Protein AF-A0A7T0C249-F1 (afdb_monomer_lite)

Organism: NCBI:txid2705534

Sequence (185 aa):
MIDDDGEGSEPTENETPTGGMAETDLFMEMLDAVEDDIADFESRNMDLGANECVFLMFAYLKGYCKEVGVNFNEVFQSFERLDKNWSLEHRRPQAPDHLVLSLSQKERRLMIDQELAPDYLIDRIKIAPLEGNGDSNFKYSVGELEELEDYLAAEVDDSEDDQLGEELGVIRLKIFETLEEHSSK

Secondary structure (DSSP, 8-state):
------------------HHHHHHHHHHHHHHHHHHHHHHHHHTT----HHHHHHHHHHHHHHHHHHTT--HHHHHHHHHHHHHHHHHHS-----S-EEEEEEEHHHHHHHHHTT-S-HHHHHHHHHPPPPTTSEEEEEEEHHHHHHHHHHHHHHHHH-S-HHHHHHHHHHHHHHHHHHHHHHT-

pLDDT: mean 78.59, std 15.98, range [39.84, 94.62]

Radius of gyration: 27.67 Å; chains: 1; bounding box: 55×64×101 Å

Structure (mmCIF, N/CA/C/O backbone):
data_AF-A0A7T0C249-F1
#
_entry.id   AF-A0A7T0C249-F1
#
loop_
_atom_site.group_PDB
_atom_site.id
_atom_site.type_symbol
_atom_site.label_atom_id
_atom_site.label_alt_id
_atom_site.label_comp_id
_atom_site.label_asym_id
_atom_site.label_entity_id
_atom_site.label_seq_id
_atom_site.pdbx_PDB_ins_code
_atom_site.Cartn_x
_atom_site.Cartn_y
_atom_site.Cartn_z
_atom_site.occupancy
_atom_site.B_iso_or_equiv
_atom_site.auth_seq_id
_atom_site.auth_comp_id
_atom_site.auth_asym_id
_atom_site.auth_atom_id
_atom_site.pdbx_PDB_model_num
ATOM 1 N N . MET A 1 1 ? 22.065 -47.117 -71.533 1.00 39.94 1 MET A N 1
ATOM 2 C CA . MET A 1 1 ? 22.758 -45.844 -71.279 1.00 39.94 1 MET A CA 1
ATOM 3 C C . MET A 1 1 ? 22.375 -45.442 -69.874 1.00 39.94 1 MET A C 1
ATOM 5 O O . MET A 1 1 ? 21.188 -45.421 -69.580 1.00 39.94 1 MET A O 1
ATOM 9 N N . ILE A 1 2 ? 23.393 -45.364 -69.026 1.00 46.88 2 ILE A N 1
ATOM 10 C CA . ILE A 1 2 ? 23.379 -44.874 -67.642 1.00 46.88 2 ILE A CA 1
ATOM 11 C C . ILE A 1 2 ? 23.386 -43.340 -67.691 1.00 46.88 2 ILE A C 1
ATOM 13 O O . ILE A 1 2 ? 23.877 -42.830 -68.695 1.00 46.88 2 ILE A O 1
ATOM 17 N N . ASP A 1 3 ? 22.787 -42.712 -66.670 1.00 41.50 3 ASP A N 1
ATOM 18 C CA . ASP A 1 3 ? 23.115 -41.454 -65.942 1.00 41.50 3 ASP A CA 1
ATOM 19 C C . ASP A 1 3 ? 21.851 -41.179 -65.060 1.00 41.50 3 ASP A C 1
ATOM 21 O O . ASP A 1 3 ? 20.747 -41.159 -65.611 1.00 41.50 3 ASP A O 1
ATOM 25 N N . ASP A 1 4 ? 21.818 -41.302 -63.714 1.00 48.00 4 ASP A N 1
ATOM 26 C CA . ASP A 1 4 ? 22.416 -40.461 -62.629 1.00 48.00 4 ASP A CA 1
ATOM 27 C C . ASP A 1 4 ? 22.170 -38.960 -62.907 1.00 48.00 4 ASP A C 1
ATOM 29 O O . ASP A 1 4 ? 22.428 -38.513 -64.016 1.00 48.00 4 ASP A O 1
ATOM 33 N N . ASP A 1 5 ? 21.499 -38.131 -62.098 1.00 43.47 5 ASP A N 1
ATOM 34 C CA . ASP A 1 5 ? 21.530 -37.814 -60.657 1.00 43.47 5 ASP A CA 1
ATOM 35 C C . ASP A 1 5 ? 20.100 -37.343 -60.236 1.00 43.47 5 ASP A C 1
ATOM 37 O O . ASP A 1 5 ? 19.320 -36.932 -61.092 1.00 43.47 5 ASP A O 1
ATOM 41 N N . GLY A 1 6 ? 19.583 -37.409 -59.004 1.00 44.22 6 GLY A N 1
ATOM 42 C CA . GLY A 1 6 ? 20.088 -36.837 -57.755 1.00 44.22 6 GLY A CA 1
ATOM 43 C C . GLY A 1 6 ? 19.031 -35.863 -57.178 1.00 44.22 6 GLY A C 1
ATOM 44 O O . GLY A 1 6 ? 18.414 -35.121 -57.932 1.00 44.22 6 GLY A O 1
ATOM 45 N N . GLU A 1 7 ? 18.856 -35.891 -55.849 1.00 43.56 7 GLU A N 1
ATOM 46 C CA . GLU A 1 7 ? 18.076 -34.973 -54.980 1.00 43.56 7 GLU A CA 1
ATOM 47 C C . GLU A 1 7 ? 16.538 -35.166 -54.975 1.00 43.56 7 GLU A C 1
ATOM 49 O O . GLU A 1 7 ? 15.846 -34.999 -55.968 1.00 43.56 7 GLU A O 1
ATOM 54 N N . GLY A 1 8 ? 15.886 -35.587 -53.886 1.00 45.88 8 GLY A N 1
ATOM 55 C CA . GLY A 1 8 ? 16.129 -35.234 -52.487 1.00 45.88 8 GLY A CA 1
ATOM 56 C C . GLY A 1 8 ? 15.279 -34.015 -52.135 1.00 45.88 8 GLY A C 1
ATOM 57 O O . GLY A 1 8 ? 15.767 -32.895 -52.160 1.00 45.88 8 GLY A O 1
ATOM 58 N N . SER A 1 9 ? 13.993 -34.212 -51.844 1.00 44.69 9 SER A N 1
ATOM 59 C CA . SER A 1 9 ? 13.151 -33.158 -51.267 1.00 44.69 9 SER A CA 1
ATOM 60 C C . SER A 1 9 ? 12.586 -33.665 -49.949 1.00 44.69 9 SER A C 1
ATOM 62 O O . SER A 1 9 ? 11.565 -34.350 -49.901 1.00 44.69 9 SER A O 1
ATOM 64 N N . GLU A 1 10 ? 13.345 -33.374 -48.898 1.00 46.44 10 GLU A N 1
ATOM 65 C CA . GLU A 1 10 ? 12.915 -33.393 -47.504 1.00 46.44 10 GLU A CA 1
ATOM 66 C C . GLU A 1 10 ? 11.758 -32.404 -47.263 1.00 46.44 10 GLU A C 1
ATOM 68 O O . GLU A 1 10 ? 11.543 -31.480 -48.057 1.00 46.44 10 GLU A O 1
ATOM 73 N N . PRO A 1 11 ? 10.977 -32.608 -46.188 1.00 43.97 11 PRO A N 1
ATOM 74 C CA . PRO A 1 11 ? 9.813 -31.792 -45.889 1.00 43.97 11 PRO A CA 1
ATOM 75 C C . PRO A 1 11 ? 10.246 -30.399 -45.419 1.00 43.97 11 PRO A C 1
ATOM 77 O O . PRO A 1 11 ? 11.152 -30.249 -44.604 1.00 43.97 11 PRO A O 1
ATOM 80 N N . THR A 1 12 ? 9.572 -29.363 -45.913 1.00 42.19 12 THR A N 1
ATOM 81 C CA . THR A 1 12 ? 9.726 -27.995 -45.413 1.00 42.19 12 THR A CA 1
ATOM 82 C C . THR A 1 12 ? 9.047 -27.867 -44.050 1.00 42.19 12 THR A C 1
ATOM 84 O O . THR A 1 12 ? 7.893 -27.447 -43.962 1.00 42.19 12 THR A O 1
ATOM 87 N N . GLU A 1 13 ? 9.758 -28.228 -42.988 1.00 50.62 13 GLU A N 1
ATOM 88 C CA . GLU A 1 13 ? 9.513 -27.697 -41.649 1.00 50.62 13 GLU A CA 1
ATOM 89 C C . GLU A 1 13 ? 10.148 -26.304 -41.580 1.00 50.62 13 GLU A C 1
ATOM 91 O O . GLU A 1 13 ? 11.330 -26.151 -41.299 1.00 50.62 13 GLU A O 1
ATOM 96 N N . ASN A 1 14 ? 9.364 -25.275 -41.895 1.00 47.88 14 ASN A N 1
ATOM 97 C CA . ASN A 1 14 ? 9.698 -23.894 -41.553 1.00 47.88 14 ASN A CA 1
ATOM 98 C C . ASN A 1 14 ? 8.631 -23.371 -40.592 1.00 47.88 14 ASN A C 1
ATOM 100 O O . ASN A 1 14 ? 7.804 -22.534 -40.939 1.00 47.88 14 ASN A O 1
ATOM 104 N N . GLU A 1 15 ? 8.677 -23.877 -39.366 1.00 49.28 15 GLU A N 1
ATOM 105 C CA . GLU A 1 15 ? 8.241 -23.125 -38.199 1.00 49.28 15 GLU A CA 1
ATOM 106 C C . GLU A 1 15 ? 9.455 -23.015 -37.278 1.00 49.28 15 GLU A C 1
ATOM 108 O O . GLU A 1 15 ? 9.803 -23.949 -36.565 1.00 49.28 15 GLU A O 1
ATOM 113 N N . THR A 1 16 ? 10.158 -21.887 -37.342 1.00 43.50 16 THR A N 1
ATOM 114 C CA . THR A 1 16 ? 11.135 -21.487 -36.327 1.00 43.50 16 THR A CA 1
ATOM 115 C C . THR A 1 16 ? 10.409 -20.672 -35.255 1.00 43.50 16 THR A C 1
ATOM 117 O O . THR A 1 16 ? 10.020 -19.536 -35.528 1.00 43.50 16 THR A O 1
ATOM 120 N N . PRO A 1 17 ? 10.243 -21.178 -34.018 1.00 50.84 17 PRO A N 1
ATOM 121 C CA . PRO A 1 17 ? 9.860 -20.365 -32.878 1.00 50.84 17 PRO A CA 1
ATOM 122 C C . PRO A 1 17 ? 11.139 -19.967 -32.132 1.00 50.84 17 PRO A C 1
ATOM 124 O O . PRO A 1 17 ? 11.551 -20.633 -31.187 1.00 50.84 17 PRO A O 1
ATOM 127 N N . THR A 1 18 ? 11.816 -18.909 -32.576 1.00 50.78 18 THR A N 1
ATOM 128 C CA . THR A 1 18 ? 13.068 -18.437 -31.943 1.00 50.78 18 THR A CA 1
ATOM 129 C C . THR A 1 18 ? 12.998 -17.016 -31.378 1.00 50.78 18 THR A C 1
ATOM 131 O O . THR A 1 18 ? 13.995 -16.536 -30.852 1.00 50.78 18 THR A O 1
ATOM 134 N N . GLY A 1 19 ? 11.836 -16.352 -31.415 1.00 55.53 19 GLY A N 1
ATOM 135 C CA . GLY A 1 19 ? 11.671 -14.995 -30.866 1.00 55.53 19 GLY A CA 1
ATOM 136 C C . GLY A 1 19 ? 11.504 -14.930 -29.340 1.00 55.53 19 GLY A C 1
ATOM 137 O O . GLY A 1 19 ? 12.114 -14.092 -28.689 1.00 55.53 19 GLY A O 1
ATOM 138 N N . GLY A 1 20 ? 10.738 -15.850 -28.741 1.00 58.44 20 GLY A N 1
ATOM 139 C CA . GLY A 1 20 ? 10.305 -15.708 -27.340 1.00 58.44 20 GLY A CA 1
ATOM 140 C C . GLY A 1 20 ? 11.374 -15.950 -26.265 1.00 58.44 20 GLY A C 1
ATOM 141 O O . GLY A 1 20 ? 11.221 -15.476 -25.143 1.00 58.44 20 GLY A O 1
ATOM 142 N N . MET A 1 21 ? 12.454 -16.676 -26.577 1.00 62.31 21 MET A N 1
ATOM 143 C CA . MET A 1 21 ? 13.505 -16.984 -25.591 1.00 62.31 21 MET A CA 1
ATOM 144 C C . MET A 1 21 ? 14.408 -15.760 -25.356 1.00 62.31 21 MET A C 1
ATOM 146 O O . MET A 1 21 ? 14.595 -15.350 -24.219 1.00 62.31 21 MET A O 1
ATOM 150 N N . ALA A 1 22 ? 14.835 -15.094 -26.435 1.00 79.31 22 ALA A N 1
ATOM 151 C CA . ALA A 1 22 ? 15.694 -13.909 -26.365 1.00 79.31 22 ALA A CA 1
ATOM 152 C C . ALA A 1 22 ? 14.992 -12.681 -25.752 1.00 79.31 22 ALA A C 1
ATOM 154 O O . ALA A 1 22 ? 15.613 -11.914 -25.025 1.00 79.31 22 ALA A O 1
ATOM 155 N N . GLU A 1 23 ? 13.694 -12.494 -26.015 1.00 80.94 23 GLU A N 1
ATOM 156 C CA . GLU A 1 23 ? 12.906 -11.405 -25.414 1.00 80.94 23 GLU A CA 1
ATOM 157 C C . GLU A 1 23 ? 12.736 -11.571 -23.898 1.00 80.94 23 GLU A C 1
ATOM 159 O O . GLU A 1 23 ? 12.744 -10.578 -23.166 1.00 80.94 23 GLU A O 1
ATOM 164 N N . THR A 1 24 ? 12.600 -12.820 -23.436 1.00 84.31 24 THR A N 1
ATOM 165 C CA . THR A 1 24 ? 12.500 -13.157 -22.009 1.00 84.31 24 THR A CA 1
ATOM 166 C C . THR A 1 24 ? 13.839 -12.950 -21.310 1.00 84.31 24 THR A C 1
ATOM 168 O O . THR A 1 24 ? 13.868 -12.372 -20.229 1.00 84.31 24 THR A O 1
ATOM 171 N N . ASP A 1 25 ? 14.944 -13.352 -21.941 1.00 89.31 25 ASP A N 1
ATOM 172 C CA . ASP A 1 25 ? 16.291 -13.154 -21.394 1.00 89.31 25 ASP A CA 1
ATOM 173 C C . ASP A 1 25 ? 16.608 -11.658 -21.223 1.00 89.31 25 ASP A C 1
ATOM 175 O O . ASP A 1 25 ? 17.045 -11.239 -20.155 1.00 89.31 25 ASP A O 1
ATOM 179 N N . LEU A 1 26 ? 16.284 -10.834 -22.227 1.00 88.25 26 LEU A N 1
ATOM 180 C CA . LEU A 1 26 ? 16.423 -9.372 -22.153 1.00 88.25 26 LEU A CA 1
ATOM 181 C C . LEU A 1 26 ? 15.554 -8.748 -21.050 1.00 88.25 26 LEU A C 1
ATOM 183 O O . LEU A 1 26 ? 15.928 -7.746 -20.443 1.00 88.25 26 LEU A O 1
ATOM 187 N N . PHE A 1 27 ? 14.371 -9.313 -20.796 1.00 89.75 27 PHE A N 1
ATOM 188 C CA . PHE A 1 27 ? 13.501 -8.835 -19.724 1.00 89.75 27 PHE A CA 1
ATOM 189 C C . PHE A 1 27 ? 14.074 -9.170 -18.344 1.00 89.75 27 PHE A C 1
ATOM 191 O O . PHE A 1 27 ? 14.020 -8.332 -17.448 1.00 89.75 27 PHE A O 1
ATOM 198 N N . MET A 1 28 ? 14.645 -10.366 -18.177 1.00 92.44 28 MET A N 1
ATOM 199 C CA . MET A 1 28 ? 15.323 -10.743 -16.934 1.00 92.44 28 MET A CA 1
ATOM 200 C C . MET A 1 28 ? 16.566 -9.882 -16.696 1.00 92.44 28 MET A C 1
ATOM 202 O O . MET A 1 28 ? 16.731 -9.367 -15.599 1.00 92.44 28 MET A O 1
ATOM 206 N N . GLU A 1 29 ? 17.361 -9.611 -17.734 1.00 93.00 29 GLU A N 1
ATOM 207 C CA . GLU A 1 29 ? 18.518 -8.709 -17.642 1.00 93.00 29 GLU A CA 1
ATOM 208 C C . GLU A 1 29 ? 18.114 -7.289 -17.204 1.00 93.00 29 GLU A C 1
ATOM 210 O O . GLU A 1 29 ? 18.799 -6.654 -16.403 1.00 93.00 29 GLU A O 1
ATOM 215 N N . MET A 1 30 ? 16.963 -6.793 -17.671 1.00 94.62 30 MET A N 1
ATOM 216 C CA . MET A 1 30 ? 16.405 -5.522 -17.201 1.00 94.62 30 MET A CA 1
ATOM 217 C C . MET A 1 30 ? 16.039 -5.569 -15.706 1.00 94.62 30 MET A C 1
ATOM 219 O O . MET A 1 30 ? 16.245 -4.574 -15.012 1.00 94.62 30 MET A O 1
ATOM 223 N N . LEU A 1 31 ? 15.484 -6.679 -15.207 1.00 94.12 31 LEU A N 1
ATOM 224 C CA . LEU A 1 31 ? 15.164 -6.831 -13.782 1.00 94.12 31 LEU A CA 1
ATOM 225 C C . LEU A 1 31 ? 16.428 -6.893 -12.922 1.00 94.12 31 LEU A C 1
ATOM 227 O O . LEU A 1 31 ? 16.491 -6.189 -11.916 1.00 94.12 31 LEU A O 1
ATOM 231 N N . ASP A 1 32 ? 17.434 -7.652 -13.355 1.00 94.50 32 ASP A N 1
ATOM 232 C CA . ASP A 1 32 ? 18.727 -7.743 -12.672 1.00 94.50 32 ASP A CA 1
ATOM 233 C C . ASP A 1 32 ? 19.382 -6.353 -12.570 1.00 94.50 32 ASP A C 1
ATOM 235 O O . ASP A 1 32 ? 19.842 -5.950 -11.505 1.00 94.50 32 ASP A O 1
ATOM 239 N N . ALA A 1 33 ? 19.334 -5.557 -13.646 1.00 93.31 33 ALA A N 1
ATOM 240 C CA . ALA A 1 33 ? 19.870 -4.196 -13.643 1.00 93.31 33 ALA A CA 1
ATOM 241 C C . ALA A 1 33 ? 19.125 -3.245 -12.684 1.00 93.31 33 ALA A C 1
ATOM 243 O O . ALA A 1 33 ? 19.736 -2.356 -12.090 1.00 93.31 33 ALA A O 1
ATOM 244 N N . VAL A 1 34 ? 17.810 -3.420 -12.513 1.00 94.06 34 VAL A N 1
ATOM 245 C CA . VAL A 1 34 ? 17.036 -2.668 -11.512 1.00 94.06 34 VAL A CA 1
ATOM 246 C C . VAL A 1 34 ? 17.453 -3.066 -10.096 1.00 94.06 34 VAL A C 1
ATOM 248 O O . VAL A 1 34 ? 17.617 -2.185 -9.252 1.00 94.06 34 VAL A O 1
ATOM 251 N N . GLU A 1 35 ? 17.603 -4.364 -9.827 1.00 93.50 35 GLU A N 1
ATOM 252 C CA . GLU A 1 35 ? 18.014 -4.876 -8.515 1.00 93.50 35 GLU A CA 1
ATOM 253 C C . GLU A 1 35 ? 19.417 -4.383 -8.138 1.00 93.50 35 GLU A C 1
ATOM 255 O O . GLU A 1 35 ? 19.606 -3.865 -7.035 1.00 93.50 35 GLU A O 1
ATOM 260 N N . ASP A 1 36 ? 20.364 -4.445 -9.077 1.00 93.94 36 ASP A N 1
ATOM 261 C CA . ASP A 1 36 ? 21.729 -3.944 -8.901 1.00 93.94 36 ASP A CA 1
ATOM 262 C C . ASP A 1 36 ? 21.750 -2.443 -8.567 1.00 93.94 36 ASP A C 1
ATOM 264 O O . ASP A 1 36 ? 22.454 -2.019 -7.645 1.00 93.94 36 ASP A O 1
ATOM 268 N N . ASP A 1 37 ? 20.954 -1.631 -9.271 1.00 92.06 37 ASP A N 1
ATOM 269 C CA . ASP A 1 37 ? 20.862 -0.196 -8.998 1.00 92.06 37 ASP A CA 1
ATOM 270 C C . ASP A 1 37 ? 20.279 0.068 -7.603 1.00 92.06 37 ASP A C 1
ATOM 272 O O . ASP A 1 37 ? 20.838 0.874 -6.855 1.00 92.06 37 ASP A O 1
ATOM 276 N N . ILE A 1 38 ? 19.188 -0.611 -7.222 1.00 90.06 38 ILE A N 1
ATOM 277 C CA . ILE A 1 38 ? 18.574 -0.477 -5.887 1.00 90.06 38 ILE A CA 1
ATOM 278 C C . ILE A 1 38 ? 19.593 -0.833 -4.798 1.00 90.06 38 ILE A C 1
ATOM 280 O O . ILE A 1 38 ? 19.794 -0.043 -3.872 1.00 90.06 38 ILE A O 1
ATOM 284 N N . ALA A 1 39 ? 20.295 -1.958 -4.942 1.00 89.50 39 ALA A N 1
ATOM 285 C CA . ALA A 1 39 ? 21.334 -2.378 -4.008 1.00 89.50 39 ALA A CA 1
ATOM 286 C C . ALA A 1 39 ? 22.486 -1.358 -3.925 1.00 89.50 39 ALA A C 1
ATOM 288 O O . ALA A 1 39 ? 23.009 -1.079 -2.841 1.00 89.50 39 ALA A O 1
ATOM 289 N N . ASP A 1 40 ? 22.874 -0.740 -5.045 1.00 90.69 40 ASP A N 1
ATOM 290 C CA . ASP A 1 40 ? 23.883 0.319 -5.058 1.00 90.69 40 ASP A CA 1
ATOM 291 C C . ASP A 1 40 ? 23.395 1.598 -4.351 1.00 90.69 40 ASP A C 1
ATOM 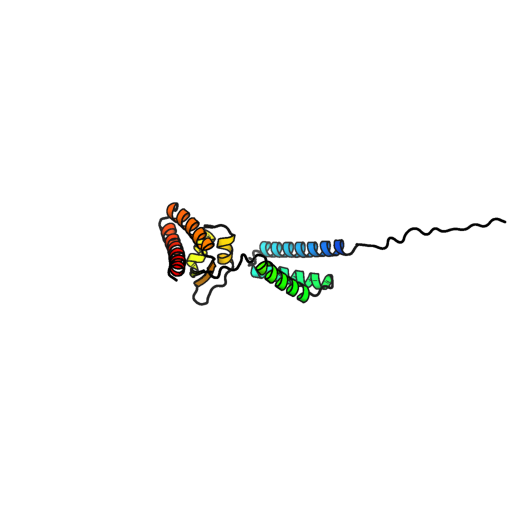293 O O . ASP A 1 40 ? 24.172 2.244 -3.638 1.00 90.69 40 ASP A O 1
ATOM 297 N N . PHE A 1 41 ? 22.118 1.972 -4.488 1.00 88.38 41 PHE A N 1
ATOM 298 C CA . PHE A 1 41 ? 21.525 3.080 -3.729 1.00 88.38 41 PHE A CA 1
ATOM 299 C C . PHE A 1 41 ? 21.540 2.803 -2.217 1.00 88.38 41 PHE A C 1
ATOM 301 O O . PHE A 1 41 ? 22.013 3.649 -1.448 1.00 88.38 41 PHE A O 1
ATOM 308 N N . GLU A 1 42 ? 21.129 1.606 -1.798 1.00 85.75 42 GLU A N 1
ATOM 309 C CA . GLU A 1 42 ? 21.154 1.178 -0.394 1.00 85.75 42 GLU A CA 1
ATOM 310 C C . GLU A 1 42 ? 22.579 1.168 0.175 1.00 85.75 42 GLU A C 1
ATOM 312 O O . GLU A 1 42 ? 22.828 1.687 1.267 1.00 85.75 42 GLU A O 1
ATOM 317 N N . SER A 1 43 ? 23.556 0.669 -0.592 1.00 87.75 43 SER A N 1
ATOM 318 C CA . SER A 1 43 ? 24.969 0.636 -0.184 1.00 87.75 43 SER A CA 1
ATOM 319 C C . SER A 1 43 ? 25.564 2.034 0.037 1.00 87.75 43 SER A C 1
ATOM 321 O O . SER A 1 43 ? 26.482 2.220 0.844 1.00 87.75 43 SER A O 1
ATOM 323 N N . ARG A 1 44 ? 25.010 3.043 -0.649 1.00 87.38 44 ARG A N 1
ATOM 324 C CA . ARG A 1 44 ? 25.359 4.463 -0.506 1.00 87.38 44 ARG A CA 1
ATOM 325 C C . ARG A 1 44 ? 24.576 5.157 0.608 1.00 87.38 44 ARG A C 1
ATOM 327 O O . ARG A 1 44 ? 24.690 6.376 0.755 1.00 87.38 44 ARG A O 1
ATOM 334 N N . ASN A 1 45 ? 23.836 4.397 1.418 1.00 82.25 45 ASN A N 1
ATOM 335 C CA . ASN A 1 45 ? 23.009 4.889 2.513 1.00 82.25 45 ASN A CA 1
ATOM 336 C C . ASN A 1 45 ? 21.926 5.875 2.026 1.00 82.25 45 ASN A C 1
ATOM 338 O O . ASN A 1 45 ? 21.541 6.793 2.756 1.00 82.25 45 ASN A O 1
ATOM 342 N N . MET A 1 46 ? 21.486 5.720 0.770 1.00 78.19 46 MET A N 1
ATOM 343 C CA . MET A 1 46 ? 20.340 6.427 0.211 1.00 78.19 46 MET A CA 1
ATOM 344 C C . MET A 1 46 ? 19.107 5.550 0.390 1.00 78.19 46 MET A C 1
ATOM 346 O O . MET A 1 46 ? 19.000 4.494 -0.221 1.00 78.19 46 MET A O 1
ATOM 350 N N . ASP A 1 47 ? 18.191 6.003 1.238 1.00 78.06 47 ASP A N 1
ATOM 351 C CA . ASP A 1 47 ? 16.908 5.340 1.456 1.00 78.06 47 ASP A CA 1
ATOM 352 C C . ASP A 1 47 ? 15.984 5.646 0.268 1.00 78.06 47 ASP A C 1
ATOM 354 O O . ASP A 1 47 ? 15.517 6.780 0.105 1.00 78.06 47 ASP A O 1
ATOM 358 N N . LEU A 1 48 ? 15.800 4.669 -0.622 1.00 79.19 48 LEU A N 1
ATOM 359 C CA . LEU A 1 48 ? 14.846 4.777 -1.719 1.00 79.19 48 LEU A CA 1
ATOM 360 C C . LEU A 1 48 ? 13.448 4.500 -1.174 1.00 79.19 48 LEU A C 1
ATOM 362 O O . LEU A 1 48 ? 13.119 3.382 -0.787 1.00 79.19 48 LEU A O 1
ATOM 366 N N . GLY A 1 49 ? 12.593 5.518 -1.197 1.00 77.00 49 GLY A N 1
ATOM 367 C CA . GLY A 1 49 ? 11.176 5.313 -0.950 1.00 77.00 49 GLY A CA 1
ATOM 368 C C . GLY A 1 49 ? 10.531 4.446 -2.038 1.00 77.00 49 GLY A C 1
ATOM 369 O O . GLY A 1 49 ? 11.037 4.281 -3.151 1.00 77.00 49 GLY A O 1
ATOM 370 N N . ALA A 1 50 ? 9.344 3.915 -1.732 1.00 79.44 50 ALA A N 1
ATOM 371 C CA . ALA A 1 50 ? 8.591 3.075 -2.664 1.00 79.44 50 ALA A CA 1
ATOM 372 C C . ALA A 1 50 ? 8.325 3.768 -4.019 1.00 79.44 50 ALA A C 1
ATOM 374 O O . ALA A 1 50 ? 8.322 3.117 -5.062 1.00 79.44 50 ALA A O 1
ATOM 375 N N . ASN A 1 51 ? 8.137 5.092 -4.026 1.00 79.44 51 ASN A N 1
ATOM 376 C CA . ASN A 1 51 ? 7.894 5.856 -5.252 1.00 79.44 51 ASN A CA 1
ATOM 377 C C . ASN A 1 51 ? 9.143 5.944 -6.135 1.00 79.44 51 ASN A C 1
ATOM 379 O O . ASN A 1 51 ? 9.043 5.871 -7.359 1.00 79.44 51 ASN A O 1
ATOM 383 N N . GLU A 1 52 ? 10.311 6.101 -5.521 1.00 84.25 52 GLU A N 1
ATOM 384 C CA . GLU A 1 52 ? 11.600 6.167 -6.192 1.00 84.25 52 GLU A CA 1
ATOM 385 C C . GLU A 1 52 ? 11.938 4.823 -6.852 1.00 84.25 52 GLU A C 1
ATOM 387 O O . GLU A 1 52 ? 12.313 4.803 -8.026 1.00 84.25 52 GLU A O 1
ATOM 392 N N . CYS A 1 53 ? 11.691 3.703 -6.161 1.00 85.25 53 CYS A N 1
ATOM 393 C CA . CYS A 1 53 ? 11.831 2.359 -6.733 1.00 85.25 53 CYS A CA 1
ATOM 394 C C . CYS A 1 53 ? 10.883 2.141 -7.920 1.00 85.25 53 CYS A C 1
ATOM 396 O O . CYS A 1 53 ? 11.291 1.648 -8.971 1.00 85.25 53 CYS A O 1
ATOM 398 N N . VAL A 1 54 ? 9.617 2.556 -7.795 1.00 86.81 54 VAL A N 1
ATOM 399 C CA . VAL A 1 54 ? 8.640 2.466 -8.893 1.00 86.81 54 VAL A CA 1
ATOM 400 C C . VAL A 1 54 ? 9.074 3.306 -10.091 1.00 86.81 54 VAL A C 1
ATOM 402 O O . VAL A 1 54 ? 9.020 2.834 -11.226 1.00 86.81 54 VAL A O 1
ATOM 405 N N . PHE A 1 55 ? 9.548 4.531 -9.865 1.00 87.38 55 PHE A N 1
ATOM 406 C CA . PHE A 1 55 ? 10.052 5.385 -10.937 1.00 87.38 55 PHE A CA 1
ATOM 407 C C . PHE A 1 55 ? 11.242 4.749 -11.668 1.00 87.38 55 PHE A C 1
ATOM 409 O O . PHE A 1 55 ? 11.278 4.769 -12.902 1.00 87.38 55 PHE A O 1
ATOM 416 N N . LEU A 1 56 ? 12.180 4.158 -10.924 1.00 89.31 56 LEU A N 1
ATOM 417 C CA . LEU A 1 56 ? 13.329 3.443 -11.474 1.00 89.31 56 LEU A CA 1
ATOM 418 C C . LEU A 1 56 ? 12.874 2.265 -12.348 1.00 89.31 56 LEU A C 1
ATOM 420 O O . LEU A 1 56 ? 13.230 2.205 -13.524 1.00 89.31 56 LEU A O 1
ATOM 424 N N . MET A 1 57 ? 11.989 1.408 -11.830 1.00 91.19 57 MET A N 1
ATOM 425 C CA . MET A 1 57 ? 11.402 0.292 -12.582 1.00 91.19 57 MET A CA 1
ATOM 426 C C . MET A 1 57 ? 10.735 0.753 -13.886 1.00 91.19 57 MET A C 1
ATOM 428 O O . MET A 1 57 ? 10.952 0.163 -14.945 1.00 91.19 57 MET A O 1
ATOM 432 N N . PHE A 1 58 ? 9.964 1.845 -13.855 1.00 90.81 58 PHE A N 1
ATOM 433 C CA . PHE A 1 58 ? 9.341 2.403 -15.060 1.00 90.81 58 PHE A CA 1
ATOM 434 C C . PHE A 1 58 ? 10.357 2.940 -16.073 1.00 90.81 58 PHE A C 1
ATOM 436 O O . PHE A 1 58 ? 10.138 2.822 -17.283 1.00 90.81 58 PHE A O 1
ATOM 443 N N . ALA A 1 59 ? 11.452 3.542 -15.606 1.00 91.44 59 ALA A N 1
ATOM 444 C CA . ALA A 1 59 ? 12.511 4.036 -16.476 1.00 91.44 59 ALA A CA 1
ATOM 445 C C . ALA A 1 59 ? 13.197 2.884 -17.226 1.00 91.44 59 ALA A C 1
ATOM 447 O O . ALA A 1 59 ? 13.353 2.966 -18.448 1.00 91.44 59 ALA A O 1
ATOM 448 N N . TYR A 1 60 ? 13.515 1.799 -16.517 1.00 93.19 60 TYR A N 1
ATOM 449 C CA . TYR A 1 60 ? 14.087 0.580 -17.090 1.00 93.19 60 TYR A CA 1
ATOM 450 C C . TYR A 1 60 ? 13.126 -0.108 -18.061 1.00 93.19 60 TYR A C 1
ATOM 452 O O . TYR A 1 60 ? 13.499 -0.367 -19.204 1.00 93.19 60 TYR A O 1
ATOM 460 N N . LEU A 1 61 ? 11.855 -0.276 -17.681 1.00 92.50 61 LEU A N 1
ATOM 461 C CA . LEU A 1 61 ? 10.830 -0.858 -18.552 1.00 92.50 61 LEU A CA 1
ATOM 462 C C . LEU A 1 61 ? 10.656 -0.067 -19.853 1.00 92.50 61 LEU A C 1
ATOM 464 O O . LEU A 1 61 ? 10.533 -0.635 -20.936 1.00 92.50 61 LEU A O 1
ATOM 468 N N . LYS A 1 62 ? 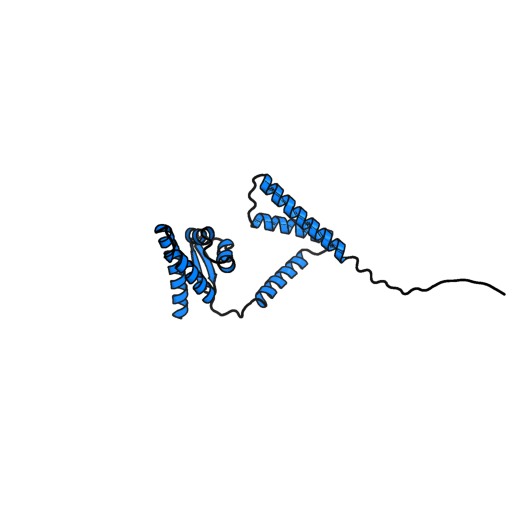10.683 1.266 -19.773 1.00 92.19 62 LYS A N 1
ATOM 469 C CA . LYS A 1 62 ? 10.631 2.126 -20.959 1.00 92.19 62 LYS A CA 1
ATOM 470 C C . LYS A 1 62 ? 11.867 1.957 -21.850 1.00 92.19 62 LYS A C 1
ATOM 472 O O . LYS A 1 62 ? 11.739 2.052 -23.073 1.00 92.19 62 LYS A O 1
ATOM 477 N N . GLY A 1 63 ? 13.037 1.730 -21.252 1.00 91.12 63 GLY A N 1
ATOM 478 C CA . GLY A 1 63 ? 14.272 1.371 -21.950 1.00 91.12 63 GLY A CA 1
ATOM 479 C C . GLY A 1 63 ? 14.136 0.039 -22.683 1.00 91.12 63 GLY A C 1
ATOM 480 O O . GLY A 1 63 ? 14.263 0.014 -23.905 1.00 91.12 63 GLY A O 1
ATOM 481 N N . TYR A 1 64 ? 13.747 -1.014 -21.965 1.00 91.88 64 TYR A N 1
ATOM 482 C CA . TYR A 1 64 ? 13.487 -2.344 -22.516 1.00 91.88 64 TYR A CA 1
ATOM 483 C C . TYR A 1 64 ? 12.507 -2.294 -23.695 1.00 91.88 64 TYR A C 1
ATOM 485 O O . TYR A 1 64 ? 12.822 -2.771 -24.782 1.00 91.88 64 TYR A O 1
ATOM 493 N N . CYS A 1 65 ? 11.360 -1.616 -23.545 1.00 91.62 65 CYS A N 1
ATOM 494 C CA . CYS A 1 65 ? 10.381 -1.461 -24.626 1.00 91.62 65 CYS A CA 1
ATOM 495 C C . CYS A 1 65 ? 11.003 -0.876 -25.905 1.00 91.62 65 CYS A C 1
ATOM 497 O O . CYS A 1 65 ? 10.663 -1.295 -27.010 1.00 91.62 65 CYS A O 1
ATOM 499 N N . LYS A 1 66 ? 11.935 0.075 -25.773 1.00 90.19 66 LYS A N 1
ATOM 500 C CA . LYS A 1 66 ? 12.641 0.650 -26.921 1.00 90.19 66 LYS A CA 1
ATOM 501 C C . LYS A 1 66 ? 13.567 -0.369 -27.591 1.00 90.19 66 LYS A C 1
ATOM 503 O O . LYS A 1 66 ? 13.676 -0.343 -28.814 1.00 90.19 66 LYS A O 1
ATOM 508 N N . GLU A 1 67 ? 14.227 -1.224 -26.817 1.00 88.00 67 GLU A N 1
ATOM 509 C CA . GLU A 1 67 ? 15.161 -2.237 -27.319 1.00 88.00 67 GLU A CA 1
ATOM 510 C C . GLU A 1 67 ? 14.450 -3.371 -28.056 1.00 88.00 67 GLU A C 1
ATOM 512 O O . GLU A 1 67 ? 14.864 -3.731 -29.157 1.00 88.00 67 GLU A O 1
ATOM 517 N N . VAL A 1 68 ? 13.328 -3.857 -27.521 1.00 88.69 68 VAL A N 1
ATOM 518 C CA . VAL A 1 68 ? 12.528 -4.916 -28.161 1.00 88.69 68 VAL A CA 1
ATOM 519 C C . VAL A 1 68 ? 11.537 -4.392 -29.211 1.00 88.69 68 VAL A C 1
ATOM 521 O O . VAL A 1 68 ? 10.794 -5.158 -29.816 1.00 88.69 68 VAL A O 1
ATOM 524 N N . GLY A 1 69 ? 11.508 -3.078 -29.460 1.00 88.12 69 GLY A N 1
ATOM 525 C CA . GLY A 1 69 ? 10.647 -2.468 -30.479 1.00 88.12 69 GLY A CA 1
ATOM 526 C C . GLY A 1 69 ? 9.158 -2.424 -30.114 1.00 88.12 69 GLY A C 1
ATOM 527 O O . GLY A 1 69 ? 8.308 -2.314 -30.999 1.00 88.12 69 GLY A O 1
ATOM 528 N N . VAL A 1 70 ? 8.833 -2.482 -28.823 1.00 89.56 70 VAL A N 1
ATOM 529 C CA . VAL A 1 70 ? 7.467 -2.427 -28.294 1.00 89.56 70 VAL A CA 1
ATOM 530 C C . VAL A 1 70 ? 7.107 -0.994 -27.893 1.00 89.56 70 VAL A C 1
ATOM 532 O O . VAL A 1 70 ? 7.890 -0.256 -27.294 1.00 89.56 70 VAL A O 1
ATOM 535 N N . ASN A 1 71 ? 5.880 -0.569 -28.194 1.00 91.00 71 ASN A N 1
ATOM 536 C CA . ASN A 1 71 ? 5.393 0.739 -27.776 1.00 91.00 71 ASN A CA 1
ATOM 537 C C . ASN A 1 71 ? 5.031 0.727 -26.285 1.00 91.00 71 ASN A C 1
ATOM 539 O O . ASN A 1 71 ? 3.999 0.189 -25.885 1.00 91.00 71 ASN A O 1
ATOM 543 N N . PHE A 1 72 ? 5.847 1.394 -25.468 1.00 90.62 72 PHE A N 1
ATOM 544 C CA . PHE A 1 72 ? 5.615 1.521 -24.028 1.00 90.62 72 PHE A CA 1
ATOM 545 C C . PHE A 1 72 ? 4.196 2.011 -23.681 1.00 90.62 72 PHE A C 1
ATOM 547 O O . PHE A 1 72 ? 3.581 1.505 -22.747 1.00 90.62 72 PHE A O 1
ATOM 554 N N . ASN A 1 73 ? 3.629 2.951 -24.447 1.00 91.12 73 ASN A N 1
ATOM 555 C CA . ASN A 1 73 ? 2.281 3.457 -24.168 1.00 91.12 73 ASN A CA 1
ATOM 556 C C . ASN A 1 73 ? 1.199 2.392 -24.404 1.00 91.12 73 ASN A C 1
ATOM 558 O O . ASN A 1 73 ? 0.170 2.414 -23.736 1.00 91.12 73 ASN A O 1
ATOM 562 N N . GLU A 1 74 ? 1.410 1.469 -25.342 1.00 89.88 74 GLU A N 1
ATOM 563 C CA . GLU A 1 74 ? 0.480 0.363 -25.599 1.00 89.88 74 GLU A CA 1
ATOM 564 C C . GLU A 1 74 ? 0.564 -0.697 -24.501 1.00 89.88 74 GLU A C 1
ATOM 566 O O . GLU A 1 74 ? -0.471 -1.200 -24.061 1.00 89.88 74 GLU A O 1
ATOM 571 N N . VAL A 1 75 ? 1.772 -0.973 -23.998 1.00 86.94 75 VAL A N 1
ATOM 572 C CA . VAL A 1 75 ? 1.984 -1.823 -22.815 1.00 86.94 75 VAL A CA 1
ATOM 573 C C . VAL A 1 75 ? 1.296 -1.210 -21.601 1.00 86.94 75 VAL A C 1
ATOM 575 O O . VAL A 1 75 ? 0.510 -1.879 -20.937 1.00 86.94 75 VAL A O 1
ATOM 578 N N . PHE A 1 76 ? 1.505 0.085 -21.363 1.00 86.25 76 PHE A N 1
ATOM 579 C CA . PHE A 1 76 ? 0.895 0.794 -20.244 1.00 86.25 76 PHE A CA 1
ATOM 580 C C . PHE A 1 76 ? -0.637 0.810 -20.330 1.00 86.25 76 PHE A C 1
ATOM 582 O O . PHE A 1 76 ? -1.316 0.489 -19.361 1.00 86.25 76 PHE A O 1
ATOM 589 N N . GLN A 1 77 ? -1.211 1.095 -21.502 1.00 88.62 77 GLN A N 1
ATOM 590 C CA . GLN A 1 77 ? -2.665 1.019 -21.696 1.00 88.62 77 GLN A CA 1
ATOM 591 C C . GLN A 1 77 ? -3.209 -0.402 -21.525 1.00 88.62 77 GLN A C 1
ATOM 593 O O . GLN A 1 77 ? -4.339 -0.576 -21.069 1.00 88.62 77 GLN A O 1
ATOM 598 N N . SER A 1 78 ? -2.442 -1.421 -21.917 1.00 85.31 78 SER A N 1
ATOM 599 C CA . SER A 1 78 ? -2.820 -2.822 -21.720 1.00 85.31 78 SER A CA 1
ATOM 600 C C . SER A 1 78 ? -2.810 -3.181 -20.241 1.00 85.31 78 SER A C 1
ATOM 602 O O . SER A 1 78 ? -3.764 -3.796 -19.776 1.00 85.31 78 SER A O 1
ATOM 604 N N . PHE A 1 79 ? -1.811 -2.711 -19.492 1.00 83.00 79 PHE A N 1
ATOM 605 C CA . PHE A 1 79 ? -1.792 -2.796 -18.037 1.00 83.00 79 PHE A CA 1
ATOM 606 C C . PHE A 1 79 ? -2.997 -2.082 -17.417 1.00 83.00 79 PHE A C 1
ATOM 608 O O . PHE A 1 79 ? -3.723 -2.710 -16.667 1.00 83.00 79 PHE A O 1
ATOM 615 N N . GLU A 1 80 ? -3.300 -0.832 -17.779 1.00 83.88 80 GLU A N 1
ATOM 616 C CA . GLU A 1 80 ? -4.479 -0.130 -17.243 1.00 83.88 80 GLU A CA 1
ATOM 617 C C . GLU A 1 80 ? -5.790 -0.866 -17.542 1.00 83.88 80 GLU A C 1
ATOM 619 O O . GLU A 1 80 ? -6.731 -0.833 -16.749 1.00 83.88 80 GLU A O 1
ATOM 624 N N . ARG A 1 81 ? -5.896 -1.500 -18.716 1.00 84.00 81 ARG A N 1
ATOM 625 C CA . ARG A 1 81 ? -7.056 -2.328 -19.058 1.00 84.00 81 ARG A CA 1
ATOM 626 C C . ARG A 1 81 ? -7.083 -3.593 -18.223 1.00 84.00 81 ARG A C 1
ATOM 628 O O . ARG A 1 81 ? -8.155 -3.920 -17.741 1.00 84.00 81 ARG A O 1
ATOM 635 N N . LEU A 1 82 ? -5.954 -4.277 -18.050 1.00 78.44 82 LEU A N 1
ATOM 636 C CA . LEU A 1 82 ? -5.844 -5.464 -17.205 1.00 78.44 82 LEU A CA 1
ATOM 637 C C . LEU A 1 82 ? -6.130 -5.134 -15.746 1.00 78.44 82 LEU A C 1
ATOM 639 O O . LEU A 1 82 ? -6.900 -5.851 -15.142 1.00 78.44 82 LEU A O 1
ATOM 643 N N . ASP A 1 83 ? -5.613 -4.037 -15.207 1.00 74.56 83 ASP A N 1
ATOM 644 C CA . ASP A 1 83 ? -5.896 -3.559 -13.855 1.00 74.56 83 ASP A CA 1
ATOM 645 C C . ASP A 1 83 ? -7.389 -3.258 -13.674 1.00 74.56 83 ASP A C 1
ATOM 647 O O . ASP A 1 83 ? -8.026 -3.754 -12.745 1.00 74.56 83 ASP A O 1
ATOM 651 N N . LYS A 1 84 ? -8.004 -2.551 -14.632 1.00 74.50 84 LYS A N 1
ATOM 652 C CA . LYS A 1 84 ? -9.458 -2.337 -14.649 1.00 74.50 84 LYS A CA 1
ATOM 653 C C . LYS A 1 84 ? -10.223 -3.650 -14.758 1.00 74.50 84 LYS A C 1
ATOM 655 O O . LYS A 1 84 ? -11.220 -3.811 -14.068 1.00 74.50 84 LYS A O 1
ATOM 660 N N . ASN A 1 85 ? -9.797 -4.571 -15.617 1.00 69.81 85 ASN A N 1
ATOM 661 C CA . ASN A 1 85 ? -10.512 -5.816 -15.880 1.00 69.81 85 ASN A CA 1
ATOM 662 C C . ASN A 1 85 ? -10.339 -6.818 -14.733 1.00 69.81 85 ASN A C 1
ATOM 664 O O . ASN A 1 85 ? -11.307 -7.443 -14.332 1.00 69.81 85 ASN A O 1
ATOM 668 N N . TRP A 1 86 ? -9.157 -6.883 -14.128 1.00 55.75 86 TRP A N 1
ATOM 669 C CA . TRP A 1 86 ? -8.868 -7.599 -12.892 1.00 55.75 86 TRP A CA 1
ATOM 670 C C . TRP A 1 86 ? -9.677 -7.012 -11.739 1.00 55.75 86 TRP A C 1
ATOM 672 O O . TRP A 1 86 ? -10.340 -7.754 -11.028 1.00 55.75 86 TRP A O 1
ATOM 682 N N . SER A 1 87 ? -9.757 -5.684 -11.630 1.00 53.00 87 SER A N 1
ATOM 683 C CA . SER A 1 87 ? -10.648 -4.981 -10.695 1.00 53.00 87 SER A CA 1
ATOM 684 C C . SER A 1 87 ? -12.143 -5.188 -10.984 1.00 53.00 87 SER A C 1
ATOM 686 O O . SER A 1 87 ? -12.978 -4.894 -10.128 1.00 53.00 87 SER A O 1
ATOM 688 N N . LEU A 1 88 ? -12.514 -5.658 -12.182 1.00 53.19 88 LEU A N 1
ATOM 689 C CA . LEU A 1 88 ? -13.889 -5.986 -12.583 1.00 53.19 88 LEU A CA 1
ATOM 690 C C . LEU A 1 88 ? -14.211 -7.483 -12.410 1.00 53.19 88 LEU A C 1
ATOM 692 O O . LEU A 1 88 ? -15.337 -7.799 -12.040 1.00 53.19 88 LEU A O 1
ATOM 696 N N . GLU A 1 89 ? -13.252 -8.385 -12.630 1.00 47.72 89 GLU A N 1
ATOM 697 C CA . GLU A 1 89 ? -13.376 -9.842 -12.441 1.00 47.72 89 GLU A CA 1
ATOM 698 C C . GLU A 1 89 ? -13.172 -10.256 -10.976 1.00 47.72 89 GLU A C 1
ATOM 700 O O . GLU A 1 89 ? -13.870 -11.134 -10.478 1.00 47.72 89 GLU A O 1
ATOM 705 N N . HIS A 1 90 ? -12.278 -9.569 -10.259 1.00 48.72 90 HIS A N 1
ATOM 706 C CA . HIS A 1 90 ? -12.081 -9.665 -8.805 1.00 48.72 90 HIS A CA 1
ATOM 707 C C . HIS A 1 90 ? -12.843 -8.581 -8.048 1.00 48.72 90 HIS A C 1
ATOM 709 O O . HIS A 1 90 ? -12.774 -8.497 -6.819 1.00 48.72 90 HIS A O 1
ATOM 715 N N . ARG A 1 91 ? -13.678 -7.812 -8.757 1.00 39.84 91 ARG A N 1
ATOM 716 C CA . ARG A 1 91 ? -14.905 -7.312 -8.152 1.00 39.84 91 ARG A CA 1
ATOM 717 C C . ARG A 1 91 ? -15.703 -8.550 -7.742 1.00 39.84 91 ARG A C 1
ATOM 719 O O . ARG A 1 91 ? -16.530 -9.062 -8.496 1.00 39.84 91 ARG A O 1
ATOM 726 N N . ARG A 1 92 ? -15.548 -8.970 -6.478 1.00 40.66 92 ARG A N 1
ATOM 727 C CA . ARG A 1 92 ? -16.730 -9.422 -5.734 1.00 40.66 92 ARG A CA 1
ATOM 728 C C . ARG A 1 92 ? -17.835 -8.416 -6.076 1.00 40.66 92 ARG A C 1
ATOM 730 O O . ARG A 1 92 ? -17.506 -7.223 -6.144 1.00 40.66 92 ARG A O 1
ATOM 737 N N . PRO A 1 93 ? -19.074 -8.856 -6.370 1.00 42.16 93 PRO A N 1
ATOM 738 C CA . PRO A 1 93 ? -20.157 -7.944 -6.718 1.00 42.16 93 PRO A CA 1
ATOM 739 C C . PRO A 1 93 ? -20.057 -6.756 -5.777 1.00 42.16 93 PRO A C 1
ATOM 741 O O . PRO A 1 93 ? -20.020 -6.984 -4.569 1.00 42.16 93 PRO A O 1
ATOM 744 N N . GLN A 1 94 ? -19.845 -5.545 -6.312 1.00 44.47 94 GLN A N 1
ATOM 745 C CA . GLN A 1 94 ? -19.716 -4.374 -5.456 1.00 44.47 94 GLN A CA 1
ATOM 746 C C . GLN A 1 94 ? -20.995 -4.315 -4.643 1.00 44.47 94 GLN A C 1
ATOM 748 O O . GLN A 1 94 ? -22.053 -3.965 -5.170 1.00 44.47 94 GLN A O 1
ATOM 753 N N . ALA A 1 95 ? -20.893 -4.731 -3.385 1.00 45.34 95 ALA A N 1
ATOM 754 C CA . ALA A 1 95 ? -21.916 -4.446 -2.422 1.00 45.34 95 ALA A CA 1
ATOM 755 C C . ALA A 1 95 ? -21.954 -2.912 -2.341 1.00 45.34 95 ALA A C 1
ATOM 757 O O . ALA A 1 95 ? -20.885 -2.288 -2.308 1.00 45.34 95 ALA A O 1
ATOM 758 N N . PRO A 1 96 ? -23.136 -2.289 -2.362 1.00 51.81 96 PRO A N 1
ATOM 759 C CA . PRO A 1 96 ? -23.286 -0.835 -2.337 1.00 51.81 96 PRO A CA 1
ATOM 760 C C . PRO A 1 96 ? -22.732 -0.130 -1.082 1.00 51.81 96 PRO A C 1
ATOM 762 O O . PRO A 1 96 ? -22.948 1.066 -0.933 1.00 51.81 96 PRO A O 1
ATOM 765 N N . ASP A 1 97 ? -21.993 -0.817 -0.211 1.00 67.69 97 ASP A N 1
ATOM 766 C CA . ASP A 1 97 ? -21.807 -0.446 1.188 1.00 67.69 97 ASP A CA 1
ATOM 767 C C . ASP A 1 97 ? -20.328 -0.502 1.595 1.00 67.69 97 ASP A C 1
ATOM 769 O O . ASP A 1 97 ? -19.922 -1.283 2.454 1.00 67.69 97 ASP A O 1
ATOM 773 N N . HIS A 1 98 ? -19.490 0.306 0.939 1.00 80.88 98 HIS A N 1
ATOM 774 C CA . HIS A 1 98 ? -18.170 0.601 1.497 1.00 80.88 98 HIS A CA 1
ATOM 775 C C . HIS A 1 98 ? -18.307 1.754 2.483 1.00 80.88 98 HIS A C 1
ATOM 777 O O . HIS A 1 98 ? -18.775 2.838 2.122 1.00 80.88 98 HIS A O 1
ATOM 783 N N . LEU A 1 99 ? -17.867 1.514 3.707 1.00 86.12 99 LEU A N 1
ATOM 784 C CA . LEU A 1 99 ? -17.798 2.498 4.769 1.00 86.12 99 LEU A CA 1
ATOM 785 C C . LEU A 1 99 ? -16.451 3.208 4.736 1.00 86.12 99 LEU A C 1
ATOM 787 O O . LEU A 1 99 ? -15.450 2.665 4.262 1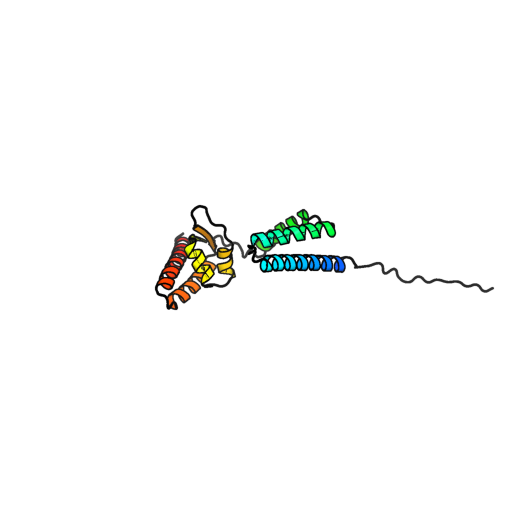.00 86.12 99 LEU A O 1
ATOM 791 N N . VAL A 1 100 ? -16.456 4.458 5.192 1.00 88.44 100 VAL A N 1
ATOM 792 C CA . VAL A 1 100 ? -15.263 5.299 5.241 1.00 88.44 100 VAL A CA 1
ATOM 793 C C . VAL A 1 100 ? -14.800 5.382 6.685 1.00 88.44 100 VAL A C 1
ATOM 795 O O . VAL A 1 100 ? -15.465 6.005 7.503 1.00 88.44 100 VAL A O 1
ATOM 798 N N . LEU A 1 101 ? -13.650 4.781 6.971 1.00 89.50 101 LEU A N 1
ATOM 799 C CA . LEU A 1 101 ? -12.949 4.923 8.238 1.00 89.50 101 LEU A CA 1
ATOM 800 C C . LEU A 1 101 ? -11.967 6.094 8.134 1.00 89.50 101 LEU A C 1
ATOM 802 O O . LEU A 1 101 ? -11.101 6.091 7.259 1.00 89.50 101 LEU A O 1
ATOM 806 N N . SER A 1 102 ? -12.093 7.082 9.018 1.00 88.62 102 SER A N 1
ATOM 807 C CA . SER A 1 102 ? -11.168 8.218 9.091 1.00 88.62 102 SER A CA 1
ATOM 808 C C . SER A 1 102 ? -10.180 8.040 10.241 1.00 88.62 102 SER A C 1
ATOM 810 O O . SER A 1 102 ? -10.578 7.972 11.409 1.00 88.62 102 SER A O 1
ATOM 812 N N . LEU A 1 103 ? -8.888 7.980 9.913 1.00 88.56 103 LEU A N 1
ATOM 813 C CA . LEU A 1 103 ? -7.803 7.884 10.889 1.00 88.56 103 LEU A CA 1
ATOM 814 C C . LEU A 1 103 ? -6.861 9.077 10.754 1.00 88.56 103 LEU A C 1
ATOM 816 O O . LEU A 1 103 ? -6.470 9.469 9.654 1.00 88.56 103 LEU A O 1
ATOM 820 N N . SER A 1 104 ? -6.439 9.608 11.891 1.00 88.50 104 SER A N 1
ATOM 821 C CA . SER A 1 104 ? -5.358 10.580 11.988 1.00 88.50 104 SER A CA 1
ATOM 822 C C . SER A 1 104 ? -4.006 9.934 11.680 1.00 88.50 104 SER A C 1
ATOM 824 O O . SER A 1 104 ? -3.824 8.719 11.781 1.00 88.50 104 SER A O 1
ATOM 826 N N . GLN A 1 105 ? -3.006 10.764 11.384 1.00 85.25 105 GLN A N 1
ATOM 827 C CA . GLN A 1 105 ? -1.602 10.351 11.255 1.00 85.25 105 GLN A CA 1
ATOM 828 C C . GLN A 1 105 ? -1.100 9.465 12.408 1.00 85.25 105 GLN A C 1
ATOM 830 O O . GLN A 1 105 ? -0.399 8.483 12.162 1.00 85.25 105 GLN A O 1
ATOM 835 N N . LYS A 1 106 ? -1.468 9.793 13.654 1.00 88.38 106 LYS A N 1
ATOM 836 C CA . LYS A 1 106 ? -1.056 9.026 14.836 1.00 88.38 106 LYS A CA 1
ATOM 837 C C . LYS A 1 106 ? -1.684 7.630 14.833 1.00 88.38 106 LYS A C 1
ATOM 839 O O . LYS A 1 106 ? -0.972 6.646 14.984 1.00 88.38 106 LYS A O 1
ATOM 844 N N . GLU A 1 107 ? -2.992 7.548 14.613 1.00 89.50 107 GLU A N 1
ATOM 845 C CA . GLU A 1 107 ? -3.742 6.282 14.603 1.00 89.50 107 GLU A CA 1
ATOM 846 C C . GLU A 1 107 ? -3.302 5.379 13.447 1.00 89.50 107 GLU A C 1
ATOM 848 O O . GLU A 1 107 ? -3.088 4.185 13.626 1.00 89.50 107 GLU A O 1
ATOM 853 N N . ARG A 1 108 ? -3.072 5.969 12.269 1.00 87.31 108 ARG A N 1
ATOM 854 C CA . ARG A 1 108 ? -2.490 5.278 11.115 1.00 87.31 108 ARG A CA 1
ATOM 855 C C . ARG A 1 108 ? -1.137 4.658 11.448 1.00 87.31 108 ARG A C 1
ATOM 857 O O . ARG A 1 108 ? -0.893 3.513 11.085 1.00 87.31 108 ARG A O 1
ATOM 864 N N . ARG A 1 109 ? -0.250 5.418 12.095 1.00 86.81 109 ARG A N 1
ATOM 865 C CA . ARG A 1 109 ? 1.076 4.925 12.478 1.00 86.81 109 ARG A CA 1
ATOM 866 C C . ARG A 1 109 ? 0.957 3.776 13.472 1.00 86.81 109 ARG A C 1
ATOM 868 O O . ARG A 1 109 ? 1.602 2.758 13.277 1.00 86.81 109 ARG A O 1
ATOM 875 N N . LEU A 1 110 ? 0.073 3.916 14.457 1.00 87.88 110 LEU A N 1
ATOM 876 C CA . LEU A 1 110 ? -0.178 2.889 15.462 1.00 87.88 110 LEU A CA 1
ATOM 877 C C . LEU A 1 110 ? -0.657 1.571 14.833 1.00 87.88 110 LEU A C 1
ATOM 879 O O . LEU A 1 110 ? -0.132 0.518 15.167 1.00 87.88 110 LEU A O 1
ATOM 883 N N . MET A 1 111 ? -1.572 1.634 13.860 1.00 86.00 111 MET A N 1
ATOM 884 C CA . MET A 1 111 ? -2.043 0.449 13.129 1.00 86.00 111 MET A CA 1
ATOM 885 C C . MET A 1 111 ? -0.952 -0.241 12.301 1.00 86.00 111 MET A C 1
ATOM 887 O O . MET A 1 111 ? -0.994 -1.455 12.130 1.00 86.00 111 MET A O 1
ATOM 891 N N . ILE A 1 112 ? -0.000 0.526 11.760 1.00 84.50 112 ILE A N 1
ATOM 892 C CA . ILE A 1 112 ? 1.100 -0.010 10.948 1.00 84.50 112 ILE A CA 1
ATOM 893 C C . ILE A 1 112 ? 2.180 -0.623 11.841 1.00 84.50 112 ILE A C 1
ATOM 895 O O . ILE A 1 112 ? 2.625 -1.732 11.572 1.00 84.50 112 ILE A O 1
ATOM 899 N N . ASP A 1 113 ? 2.593 0.091 12.887 1.00 84.62 113 ASP A N 1
ATOM 900 C CA . ASP A 1 113 ? 3.743 -0.286 13.713 1.00 84.62 113 ASP A CA 1
ATOM 901 C C . ASP A 1 113 ? 3.452 -1.504 14.605 1.00 84.62 113 ASP A C 1
ATOM 903 O O . ASP A 1 113 ? 4.377 -2.218 14.978 1.00 84.62 113 ASP A O 1
ATOM 907 N N . GLN A 1 114 ? 2.181 -1.736 14.944 1.00 80.81 114 GLN A N 1
ATOM 908 C CA . GLN A 1 114 ? 1.757 -2.855 15.790 1.00 80.81 114 GLN A CA 1
ATOM 909 C C . GLN A 1 114 ? 1.360 -4.115 14.994 1.00 80.81 114 GLN A C 1
ATOM 911 O O . GLN A 1 114 ? 1.031 -5.123 15.603 1.00 80.81 114 GLN A O 1
ATOM 916 N N . GLU A 1 115 ? 1.366 -4.075 13.651 1.00 80.25 115 GLU A N 1
ATOM 917 C CA . GLU A 1 115 ? 1.027 -5.221 12.774 1.00 80.25 115 GLU A CA 1
ATOM 918 C C . GLU A 1 115 ? -0.273 -5.966 13.166 1.00 80.25 115 GLU A C 1
ATOM 920 O O . GLU A 1 115 ? -0.396 -7.181 13.026 1.00 80.25 115 GLU A O 1
ATOM 925 N N . LEU A 1 116 ? -1.272 -5.217 13.642 1.00 77.62 116 LEU A N 1
ATOM 926 C CA . LEU A 1 116 ? -2.441 -5.749 14.364 1.00 77.62 116 LEU A CA 1
ATOM 927 C C . LEU A 1 116 ? -3.374 -6.623 13.537 1.00 77.62 116 LEU A C 1
ATOM 929 O O . LEU A 1 116 ? -4.171 -7.378 14.085 1.00 77.62 116 LEU A O 1
ATOM 933 N N . ALA A 1 117 ? -3.332 -6.474 12.219 1.00 83.12 117 ALA A N 1
ATOM 934 C CA . ALA A 1 117 ? -4.198 -7.204 11.318 1.00 83.12 117 ALA A CA 1
ATOM 935 C C . ALA A 1 117 ? -3.407 -7.673 10.092 1.00 83.12 117 ALA A C 1
ATOM 937 O O . ALA A 1 117 ? -2.369 -7.092 9.760 1.00 83.12 117 ALA A O 1
ATOM 938 N N . PRO A 1 118 ? -3.900 -8.699 9.379 1.00 79.44 118 PRO A N 1
ATOM 939 C CA . PRO A 1 118 ? -3.265 -9.179 8.164 1.00 79.44 118 PRO A CA 1
ATOM 940 C C . PRO A 1 118 ? -3.055 -8.070 7.124 1.00 79.44 118 PRO A C 1
ATOM 942 O O . PRO A 1 118 ? -3.868 -7.148 6.995 1.00 79.44 118 PRO A O 1
ATOM 945 N N . ASP A 1 119 ? -2.009 -8.219 6.308 1.00 79.88 119 ASP A N 1
ATOM 946 C CA . ASP A 1 119 ? -1.591 -7.219 5.314 1.00 79.88 119 ASP A CA 1
ATOM 947 C C . ASP A 1 119 ? -2.734 -6.736 4.414 1.00 79.88 119 ASP A C 1
ATOM 949 O O . ASP A 1 119 ? -2.853 -5.548 4.138 1.00 79.88 119 ASP A O 1
ATOM 953 N N . TYR A 1 120 ? -3.671 -7.603 4.032 1.00 80.19 120 TYR A N 1
ATOM 954 C CA . TYR A 1 120 ? -4.772 -7.208 3.151 1.00 80.19 120 TYR A CA 1
ATOM 955 C C . TYR A 1 120 ? -5.752 -6.172 3.768 1.00 80.19 120 TYR A C 1
ATOM 957 O O . TYR A 1 120 ? -6.480 -5.507 3.014 1.00 80.19 120 TYR A O 1
ATOM 965 N N . LEU A 1 121 ? -5.768 -6.018 5.102 1.00 82.75 121 LEU A N 1
ATOM 966 C CA . LEU A 1 121 ? -6.504 -4.976 5.836 1.00 82.75 121 LEU A CA 1
ATOM 967 C C . LEU A 1 121 ? -5.647 -3.723 6.077 1.00 82.75 121 LEU A C 1
ATOM 969 O O . LEU A 1 121 ? -6.168 -2.606 5.989 1.00 82.75 121 LEU A O 1
ATOM 973 N N . ILE A 1 122 ? -4.344 -3.891 6.334 1.00 85.88 122 ILE A N 1
ATOM 974 C CA . ILE A 1 122 ? -3.423 -2.804 6.712 1.00 85.88 122 ILE A CA 1
ATOM 975 C C . ILE A 1 122 ? -2.753 -2.139 5.503 1.00 85.88 122 ILE A C 1
ATOM 977 O O . ILE A 1 122 ? -2.464 -0.945 5.540 1.00 85.88 122 ILE A O 1
ATOM 981 N N . ASP A 1 123 ? -2.543 -2.840 4.391 1.00 81.31 123 ASP A N 1
ATOM 982 C CA . ASP A 1 123 ? -1.817 -2.324 3.222 1.00 81.31 123 ASP A CA 1
ATOM 983 C C . ASP A 1 123 ? -2.461 -1.061 2.645 1.00 81.31 123 ASP A C 1
ATOM 985 O O . ASP A 1 123 ? -1.766 -0.131 2.235 1.00 81.31 123 ASP A O 1
ATOM 989 N N . ARG A 1 124 ? -3.794 -0.959 2.705 1.00 78.12 124 ARG A N 1
ATOM 990 C CA . ARG A 1 124 ? -4.537 0.255 2.313 1.00 78.12 124 ARG A CA 1
ATOM 991 C C . ARG A 1 124 ? -4.177 1.448 3.192 1.00 78.12 124 ARG A C 1
ATOM 993 O O . ARG A 1 124 ? -4.101 2.575 2.704 1.00 78.12 124 ARG A O 1
ATOM 1000 N N . ILE A 1 125 ? -3.921 1.186 4.471 1.00 81.50 125 ILE A N 1
ATOM 1001 C CA . ILE A 1 125 ? -3.436 2.165 5.438 1.00 81.50 125 ILE A CA 1
ATOM 1002 C C . ILE A 1 125 ? -1.990 2.552 5.117 1.00 81.50 125 ILE A C 1
ATOM 1004 O O . ILE A 1 125 ? -1.651 3.734 5.175 1.00 81.50 125 ILE A O 1
ATOM 1008 N N . LYS A 1 126 ? -1.142 1.604 4.698 1.00 75.62 126 LYS A N 1
ATOM 1009 C CA . LYS A 1 126 ? 0.258 1.876 4.322 1.00 75.62 126 LYS A CA 1
ATOM 1010 C C . LYS A 1 126 ? 0.356 2.816 3.113 1.00 75.62 126 LYS A C 1
ATOM 1012 O O . LYS A 1 126 ? 1.141 3.762 3.152 1.00 75.62 126 LYS A O 1
ATOM 1017 N N . ILE A 1 127 ? -0.482 2.630 2.091 1.00 70.69 127 ILE A N 1
ATOM 1018 C CA . ILE A 1 127 ? -0.338 3.305 0.783 1.00 70.69 127 ILE A CA 1
ATOM 1019 C C . ILE A 1 127 ? -1.150 4.599 0.597 1.00 70.69 127 ILE A C 1
ATOM 1021 O 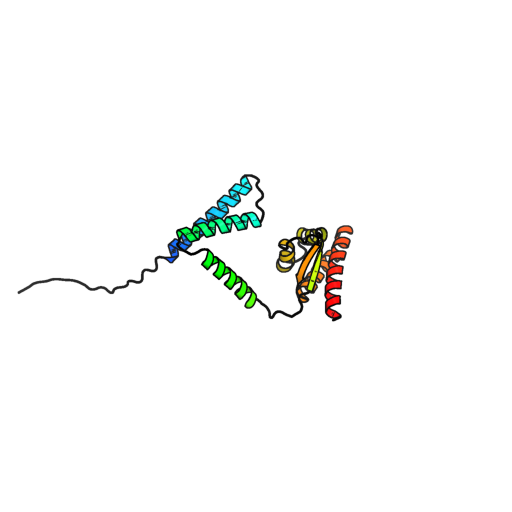O . ILE A 1 127 ? -0.942 5.303 -0.392 1.00 70.69 127 ILE A O 1
ATOM 1025 N N . ALA A 1 128 ? -2.083 4.944 1.492 1.00 68.19 128 ALA A N 1
ATOM 1026 C CA . ALA A 1 128 ? -2.974 6.082 1.241 1.00 68.19 128 ALA A CA 1
ATOM 1027 C C . ALA A 1 128 ? -2.264 7.453 1.317 1.00 68.19 128 ALA A C 1
ATOM 1029 O O . ALA A 1 128 ? -1.426 7.668 2.205 1.00 68.19 128 ALA A O 1
ATOM 1030 N N . PRO A 1 129 ? -2.622 8.415 0.444 1.00 60.59 129 PRO A N 1
ATOM 1031 C CA . PRO A 1 129 ? -2.137 9.788 0.529 1.00 60.59 129 PRO A CA 1
ATOM 1032 C C . PRO A 1 129 ? -2.728 10.508 1.750 1.00 60.59 129 PRO A C 1
ATOM 1034 O O . PRO A 1 129 ? -3.882 10.297 2.111 1.00 60.59 129 PRO A O 1
ATOM 1037 N N . LEU A 1 130 ? -1.930 11.374 2.373 1.00 61.94 130 LEU A N 1
ATOM 1038 C CA . LEU A 1 130 ? -2.369 12.216 3.488 1.00 61.94 130 LEU A CA 1
ATOM 1039 C C . LEU A 1 130 ? -3.280 13.331 2.972 1.00 61.94 130 LEU A C 1
ATOM 1041 O O . LEU A 1 130 ? -2.903 14.048 2.040 1.00 61.94 130 LEU A O 1
ATOM 1045 N N . GLU A 1 131 ? -4.453 13.512 3.579 1.00 66.38 131 GLU A N 1
ATOM 1046 C CA . GLU A 1 131 ? -5.281 14.680 3.289 1.00 66.38 131 GLU A CA 1
ATOM 1047 C C . GLU A 1 131 ? -4.666 15.939 3.926 1.00 66.38 131 GLU A C 1
ATOM 1049 O O . GLU A 1 131 ? -3.912 15.879 4.899 1.00 66.38 131 GLU A O 1
ATOM 1054 N N . GLY A 1 132 ? -4.967 17.118 3.370 1.00 53.94 132 GLY A N 1
ATOM 1055 C CA . GLY A 1 132 ? -4.363 18.391 3.798 1.00 53.94 132 GLY A CA 1
ATOM 1056 C C . GLY A 1 132 ? -4.672 18.810 5.245 1.00 53.94 132 GLY A C 1
ATOM 1057 O O . GLY A 1 132 ? -4.075 19.767 5.733 1.00 53.94 132 GLY A O 1
ATOM 1058 N N . ASN A 1 133 ? -5.589 18.113 5.922 1.00 66.25 133 ASN A N 1
ATOM 1059 C CA . ASN A 1 133 ? -5.919 18.268 7.342 1.00 66.25 133 ASN A CA 1
ATOM 1060 C C . ASN A 1 133 ? -5.129 17.317 8.269 1.00 66.25 133 ASN A C 1
ATOM 1062 O O . ASN A 1 133 ? -5.216 17.480 9.482 1.00 66.25 133 ASN A O 1
ATOM 1066 N N . GLY A 1 134 ? -4.347 16.375 7.726 1.00 65.81 134 GLY A N 1
ATOM 1067 C CA . GLY A 1 134 ? -3.584 15.381 8.493 1.00 65.81 134 GLY A CA 1
ATOM 1068 C C . GLY A 1 134 ? -4.310 14.055 8.753 1.00 65.81 134 GLY A C 1
ATOM 1069 O O . GLY A 1 134 ? -3.687 13.142 9.302 1.00 65.81 134 GLY A O 1
ATOM 1070 N N . ASP A 1 135 ? -5.568 13.930 8.323 1.00 75.06 135 ASP A N 1
ATOM 1071 C CA . ASP A 1 135 ? -6.346 12.693 8.393 1.00 75.06 135 ASP A CA 1
ATOM 1072 C C . ASP A 1 135 ? -6.235 11.900 7.080 1.00 75.06 135 ASP A C 1
ATOM 1074 O O . ASP A 1 135 ? -5.716 12.364 6.059 1.00 75.06 135 ASP A O 1
ATOM 1078 N N . SER A 1 136 ? -6.659 10.643 7.105 1.00 80.25 136 SER A N 1
ATOM 1079 C CA . SER A 1 136 ? -6.721 9.773 5.936 1.00 80.25 136 SER A CA 1
ATOM 1080 C C . SER A 1 136 ? -8.002 8.952 5.982 1.00 80.25 136 SER A C 1
ATOM 1082 O O . SER A 1 136 ? -8.347 8.373 7.010 1.00 80.25 136 SER A O 1
ATOM 1084 N N . ASN A 1 137 ? -8.702 8.919 4.850 1.00 84.88 137 ASN A N 1
ATOM 1085 C CA . ASN A 1 137 ? -9.968 8.219 4.692 1.00 84.88 137 ASN A CA 1
ATOM 1086 C C . ASN A 1 137 ? -9.748 6.881 3.984 1.00 84.88 137 ASN A C 1
ATOM 1088 O O . ASN A 1 137 ? -9.213 6.830 2.874 1.00 84.88 137 ASN A O 1
ATOM 1092 N N . PHE A 1 138 ? -10.220 5.805 4.601 1.00 85.69 138 PHE A N 1
ATOM 1093 C CA . PHE A 1 138 ? -10.023 4.439 4.135 1.00 85.69 138 PHE A CA 1
ATOM 1094 C C . PHE A 1 138 ? -11.359 3.774 3.862 1.00 85.69 138 PHE A C 1
ATOM 1096 O O . PHE A 1 138 ? -12.286 3.864 4.661 1.00 85.69 138 PHE A O 1
ATOM 1103 N N . LYS A 1 139 ? -11.461 3.107 2.714 1.00 87.12 139 LYS A N 1
ATOM 1104 C CA . LYS A 1 139 ? -12.675 2.393 2.328 1.00 87.12 139 LYS A CA 1
ATOM 1105 C C . LYS A 1 139 ? -12.561 0.929 2.708 1.00 87.12 139 LYS A C 1
ATOM 1107 O O . LYS A 1 139 ? -11.634 0.248 2.266 1.00 87.12 139 LYS A O 1
ATOM 1112 N N . TYR A 1 140 ? -13.553 0.466 3.448 1.00 87.19 140 TYR A N 1
ATOM 1113 C CA . TYR A 1 140 ? -13.694 -0.920 3.861 1.00 87.19 140 TYR A CA 1
ATOM 1114 C C . TYR A 1 140 ? -15.127 -1.380 3.622 1.00 87.19 140 TYR A C 1
ATOM 1116 O O . TYR A 1 140 ? -16.067 -0.595 3.725 1.00 87.19 140 TYR A O 1
ATOM 1124 N N . SER A 1 141 ? -15.306 -2.648 3.280 1.00 86.94 141 SER A N 1
ATOM 1125 C CA . SER A 1 141 ? -16.619 -3.283 3.398 1.00 86.94 141 SER A CA 1
ATOM 1126 C C . SER A 1 141 ? -16.973 -3.505 4.872 1.00 86.94 141 SER A C 1
ATOM 1128 O O . SER A 1 141 ? -16.086 -3.545 5.721 1.00 86.94 141 SER A O 1
ATOM 1130 N N . VAL A 1 142 ? -18.264 -3.682 5.170 1.00 86.50 142 VAL A N 1
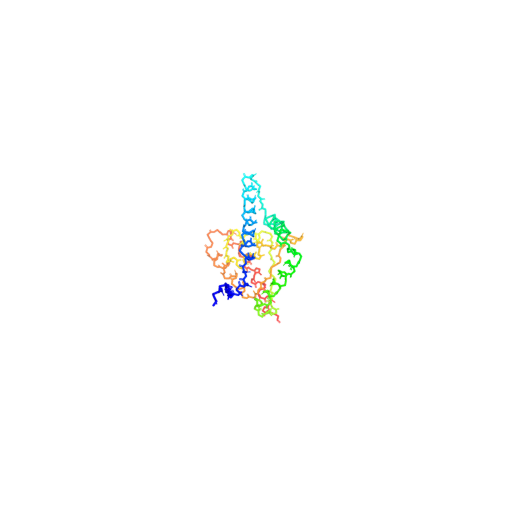ATOM 1131 C CA . VAL A 1 142 ? -18.745 -3.989 6.531 1.00 86.50 142 VAL A CA 1
ATOM 1132 C C . VAL A 1 142 ? -17.976 -5.165 7.139 1.00 86.50 142 VAL A C 1
ATOM 1134 O O . VAL A 1 142 ? -17.389 -5.010 8.200 1.00 86.50 142 VAL A O 1
ATOM 1137 N N . GLY A 1 143 ? -17.869 -6.289 6.421 1.00 85.88 143 GLY A N 1
ATOM 1138 C CA . GLY A 1 143 ? -17.164 -7.474 6.926 1.00 85.88 143 GLY A CA 1
ATOM 1139 C C . GLY A 1 143 ? -15.664 -7.265 7.156 1.00 85.88 143 GLY A C 1
ATOM 1140 O O . GLY A 1 143 ? -15.099 -7.875 8.050 1.00 85.88 143 GLY A O 1
ATOM 1141 N N . GLU A 1 144 ? -15.013 -6.384 6.391 1.00 88.94 144 GLU A N 1
ATOM 1142 C CA . GLU A 1 144 ? -13.604 -6.048 6.646 1.00 88.94 144 GLU A CA 1
ATOM 1143 C C . GLU A 1 144 ? -13.432 -5.159 7.881 1.00 88.94 144 GLU A C 1
ATOM 1145 O O . GLU A 1 144 ? -12.415 -5.265 8.557 1.00 88.94 144 GLU A O 1
ATOM 1150 N N . LEU A 1 145 ? -14.395 -4.275 8.172 1.00 90.12 145 LEU A N 1
ATOM 1151 C CA . LEU A 1 145 ? -14.385 -3.488 9.408 1.00 90.12 145 LEU A CA 1
ATOM 1152 C C . LEU A 1 145 ? -14.726 -4.339 10.626 1.00 90.12 145 LEU A C 1
ATOM 1154 O O . LEU A 1 145 ? -14.109 -4.135 11.660 1.00 90.12 145 LEU A O 1
ATOM 1158 N N . GLU A 1 146 ? -15.668 -5.275 10.503 1.00 90.00 146 GLU A N 1
ATOM 1159 C CA . GLU A 1 146 ? -15.963 -6.262 11.550 1.00 90.00 146 GLU A CA 1
ATOM 1160 C C . GLU A 1 146 ? -14.713 -7.092 11.866 1.00 90.00 146 GLU A C 1
ATOM 1162 O O . GLU A 1 146 ? -14.315 -7.190 13.019 1.00 90.00 146 GLU A O 1
ATOM 1167 N N . GLU A 1 147 ? -14.022 -7.597 10.843 1.00 90.69 147 GLU A N 1
ATOM 1168 C CA . GLU A 1 147 ? -12.789 -8.359 11.048 1.00 90.69 147 GLU A CA 1
ATOM 1169 C C . GLU A 1 147 ? -11.665 -7.502 11.653 1.00 90.69 147 GLU A C 1
ATOM 1171 O O . GLU A 1 147 ? -10.957 -7.946 12.553 1.00 90.69 147 GLU A O 1
ATOM 1176 N N . LEU A 1 148 ? -11.509 -6.249 11.210 1.00 90.12 148 LEU A N 1
ATOM 1177 C CA . LEU A 1 148 ? -10.546 -5.320 11.805 1.00 90.12 148 LEU A CA 1
ATOM 1178 C C . LEU A 1 148 ? -10.881 -4.995 13.272 1.00 90.12 148 LEU A C 1
ATOM 1180 O O . LEU A 1 148 ? -9.969 -4.811 14.079 1.00 90.12 148 LEU A O 1
ATOM 1184 N N . GLU A 1 149 ? -12.168 -4.918 13.616 1.00 92.00 149 GLU A N 1
ATOM 1185 C CA . GLU A 1 149 ? -12.641 -4.719 14.987 1.00 92.00 149 GLU A CA 1
ATOM 1186 C C . GLU A 1 149 ? -12.309 -5.919 15.871 1.00 92.00 149 GLU A C 1
ATOM 1188 O O . GLU A 1 149 ? -11.785 -5.704 16.962 1.00 92.00 149 GLU A O 1
ATOM 1193 N N . ASP A 1 150 ? -12.503 -7.147 15.379 1.00 89.19 150 ASP A N 1
ATOM 1194 C CA . ASP A 1 150 ? -12.142 -8.376 16.094 1.00 89.19 150 ASP A CA 1
ATOM 1195 C C . ASP A 1 150 ? -10.640 -8.409 16.432 1.00 89.19 150 ASP A C 1
ATOM 1197 O O . ASP A 1 150 ? -10.256 -8.723 17.562 1.00 89.19 150 ASP A O 1
ATOM 1201 N N . TYR A 1 151 ? -9.780 -8.035 15.475 1.00 90.12 151 TYR A N 1
ATOM 1202 C CA . TYR A 1 151 ? -8.331 -7.946 15.694 1.00 90.12 151 TYR A CA 1
ATOM 1203 C C . TYR A 1 151 ? -7.967 -6.889 16.743 1.00 90.12 151 TYR A C 1
ATOM 1205 O O . TYR A 1 151 ? -7.196 -7.160 17.663 1.00 90.12 151 TYR A O 1
ATOM 1213 N N . LEU A 1 152 ? -8.546 -5.691 16.639 1.00 88.44 152 LEU A N 1
ATOM 1214 C CA . LEU A 1 152 ? -8.310 -4.616 17.604 1.00 88.44 152 LEU A CA 1
ATOM 1215 C C . LEU A 1 152 ? -8.854 -4.952 18.995 1.00 88.44 152 LEU A C 1
ATOM 1217 O O . LEU A 1 152 ? -8.252 -4.558 19.987 1.00 88.44 152 LEU A O 1
ATOM 1221 N N . ALA A 1 153 ? -9.980 -5.657 19.086 1.00 88.25 153 ALA A N 1
ATOM 1222 C CA . ALA A 1 153 ? -10.549 -6.093 20.352 1.00 88.25 153 ALA A CA 1
ATOM 1223 C C . ALA A 1 153 ? -9.629 -7.093 21.057 1.00 88.25 153 ALA A C 1
ATOM 1225 O O . ALA A 1 153 ? -9.355 -6.916 22.241 1.00 88.25 153 ALA A O 1
ATOM 1226 N N . ALA A 1 154 ? -9.116 -8.085 20.321 1.00 88.31 154 ALA A N 1
ATOM 1227 C CA . ALA A 1 154 ? -8.161 -9.050 20.854 1.00 88.31 154 ALA A CA 1
ATOM 1228 C C . ALA A 1 154 ? -6.898 -8.356 21.380 1.00 88.31 154 ALA A C 1
ATOM 1230 O O . ALA A 1 154 ? -6.488 -8.617 22.506 1.00 88.31 154 ALA A O 1
ATOM 1231 N N . GLU A 1 155 ? -6.336 -7.414 20.617 1.00 87.38 155 GLU A N 1
ATOM 1232 C CA . GLU A 1 155 ? -5.140 -6.693 21.060 1.00 87.38 155 GLU A CA 1
ATOM 1233 C C . GLU A 1 155 ? -5.409 -5.800 22.280 1.00 87.38 155 GLU A C 1
ATOM 1235 O O . GLU A 1 155 ? -4.610 -5.761 23.210 1.00 87.38 155 GLU A O 1
ATOM 1240 N N . VAL A 1 156 ? -6.534 -5.079 22.308 1.00 86.69 156 VAL A N 1
ATOM 1241 C CA . VAL A 1 156 ? -6.894 -4.226 23.454 1.00 86.69 156 VAL A CA 1
ATOM 1242 C C . VAL A 1 156 ? -7.062 -5.058 24.725 1.00 86.69 156 VAL A C 1
ATOM 1244 O O . VAL A 1 156 ? -6.629 -4.621 25.790 1.00 86.69 156 VAL A O 1
ATOM 1247 N N . ASP A 1 157 ? -7.680 -6.234 24.617 1.00 85.81 157 ASP A N 1
ATOM 1248 C CA . ASP A 1 157 ? -7.917 -7.123 25.755 1.00 85.81 157 ASP A CA 1
ATOM 1249 C C . ASP A 1 157 ? -6.620 -7.801 26.247 1.00 85.81 157 ASP A C 1
ATOM 1251 O O . ASP A 1 157 ? -6.480 -8.039 27.450 1.00 85.81 157 ASP A O 1
ATOM 1255 N N . ASP A 1 158 ? -5.672 -8.074 25.342 1.00 84.38 158 ASP A N 1
ATOM 1256 C CA . ASP A 1 158 ? -4.390 -8.728 25.641 1.00 84.38 158 ASP A CA 1
ATOM 1257 C C . ASP A 1 158 ? -3.235 -7.739 25.929 1.00 84.38 158 ASP A C 1
ATOM 1259 O O . ASP A 1 158 ? -2.148 -8.163 26.336 1.00 84.38 158 ASP A O 1
ATOM 1263 N N . SER A 1 159 ? -3.445 -6.426 25.761 1.00 82.62 159 SER A N 1
ATOM 1264 C CA . SER A 1 159 ? -2.402 -5.408 25.948 1.00 82.62 159 SER A CA 1
ATOM 1265 C C . SER A 1 159 ? -1.925 -5.319 27.402 1.00 82.62 159 SER A C 1
ATOM 1267 O O . SER A 1 159 ? -2.685 -4.996 28.315 1.00 82.62 159 SER A O 1
ATOM 1269 N N . GLU A 1 160 ? -0.621 -5.517 27.620 1.00 85.00 160 GLU A N 1
ATOM 1270 C CA . GLU A 1 160 ? 0.034 -5.266 28.915 1.00 85.00 160 GLU A CA 1
ATOM 1271 C C . GLU A 1 160 ? 0.343 -3.774 29.151 1.00 85.00 160 GLU A C 1
ATOM 1273 O O . GLU A 1 160 ? 0.661 -3.371 30.274 1.00 85.00 160 GLU A O 1
ATOM 1278 N N . ASP A 1 161 ? 0.281 -2.955 28.096 1.00 88.75 161 ASP A N 1
ATOM 1279 C CA . ASP A 1 161 ? 0.486 -1.509 28.147 1.00 88.75 161 ASP A CA 1
ATOM 1280 C C . ASP A 1 161 ? -0.876 -0.801 28.160 1.00 88.75 161 ASP A C 1
ATOM 1282 O O . ASP A 1 161 ? -1.578 -0.735 27.146 1.00 88.75 161 ASP A O 1
ATOM 1286 N N . ASP A 1 162 ? -1.244 -0.263 29.327 1.00 86.19 162 ASP A N 1
ATOM 1287 C CA . ASP A 1 162 ? -2.501 0.466 29.530 1.00 86.19 162 ASP A CA 1
ATOM 1288 C C . ASP A 1 162 ? -2.651 1.636 28.539 1.00 86.19 162 ASP A C 1
ATOM 1290 O O . ASP A 1 162 ? -3.747 1.905 28.049 1.00 86.19 162 ASP A O 1
ATOM 1294 N N . GLN A 1 163 ? -1.554 2.328 28.208 1.00 88.75 163 GLN A N 1
ATOM 1295 C CA . GLN A 1 163 ? -1.587 3.463 27.290 1.00 88.75 163 GLN A CA 1
ATOM 1296 C C . GLN A 1 163 ? -1.796 2.996 25.847 1.00 88.75 163 GLN A C 1
ATOM 1298 O O . GLN A 1 163 ? -2.568 3.613 25.110 1.00 88.75 163 GLN A O 1
ATOM 1303 N N . LEU A 1 164 ? -1.137 1.911 25.438 1.00 85.69 164 LEU A N 1
ATOM 1304 C CA . LEU A 1 164 ? -1.363 1.312 24.123 1.00 85.69 164 LEU A CA 1
ATOM 1305 C C . LEU A 1 164 ? -2.812 0.827 23.985 1.00 85.69 164 LEU A C 1
ATOM 1307 O O . LEU A 1 164 ? -3.463 1.138 22.988 1.00 85.69 164 LEU A O 1
ATOM 1311 N N . GLY A 1 165 ? -3.336 0.146 25.007 1.00 87.62 165 GLY A N 1
ATOM 1312 C CA . GLY A 1 165 ? -4.720 -0.329 25.043 1.00 87.62 165 GLY A CA 1
ATOM 1313 C C . GLY A 1 165 ? -5.737 0.809 24.925 1.00 87.62 165 GLY A C 1
ATOM 1314 O O . GLY A 1 165 ? -6.696 0.705 24.159 1.00 87.62 165 GLY A O 1
ATOM 1315 N N . GLU A 1 166 ? -5.508 1.939 25.604 1.00 90.25 166 GLU A N 1
ATOM 1316 C CA . GLU A 1 166 ? -6.337 3.142 25.449 1.00 90.25 166 GLU A CA 1
ATOM 1317 C C . GLU A 1 166 ? -6.291 3.698 24.017 1.00 90.25 166 GLU A C 1
ATOM 1319 O O . GLU A 1 166 ? -7.335 4.023 23.443 1.00 90.25 166 GLU A O 1
ATOM 1324 N N . GLU A 1 167 ? -5.102 3.797 23.414 1.00 91.56 167 GLU A N 1
ATOM 1325 C CA . GLU A 1 167 ? -4.940 4.334 22.059 1.00 91.56 167 GLU A CA 1
ATOM 1326 C C . GLU A 1 167 ? -5.577 3.430 20.991 1.00 91.56 167 GLU A C 1
ATOM 1328 O O . GLU A 1 167 ? -6.240 3.931 20.078 1.00 91.56 167 GLU A O 1
ATOM 1333 N N . LEU A 1 168 ? -5.453 2.108 21.129 1.00 90.50 168 LEU A N 1
ATOM 1334 C CA . LEU A 1 168 ? -6.134 1.137 20.269 1.00 90.50 168 LEU A CA 1
ATOM 1335 C C . LEU A 1 168 ? -7.649 1.137 20.493 1.00 90.50 168 LEU A C 1
ATOM 1337 O O . LEU A 1 168 ? -8.415 1.057 19.530 1.00 90.50 168 LEU A O 1
ATOM 1341 N N . GLY A 1 169 ? -8.093 1.334 21.735 1.00 89.62 169 GLY A N 1
ATOM 1342 C CA . GLY A 1 169 ? -9.503 1.489 22.082 1.00 89.62 169 GLY A CA 1
ATOM 1343 C C . GLY A 1 169 ? -10.172 2.668 21.368 1.00 89.62 169 GLY A C 1
ATOM 1344 O O . GLY A 1 169 ? -11.326 2.561 20.953 1.00 89.62 169 GLY A O 1
ATOM 1345 N N . VAL A 1 170 ? -9.448 3.771 21.144 1.00 93.31 170 VAL A N 1
ATOM 1346 C CA . VAL A 1 170 ? -9.950 4.913 20.354 1.00 93.31 170 VAL A CA 1
ATOM 1347 C C . VAL A 1 170 ? -10.180 4.524 18.891 1.00 93.31 170 VAL A C 1
ATOM 1349 O O . VAL A 1 170 ? -11.213 4.875 18.319 1.00 93.31 170 VAL A O 1
ATOM 1352 N N . ILE A 1 171 ? -9.252 3.780 18.284 1.00 92.38 171 ILE A N 1
ATOM 1353 C CA . ILE A 1 171 ? -9.380 3.314 16.892 1.00 92.38 171 ILE A CA 1
ATOM 1354 C C . ILE A 1 171 ? -10.552 2.338 16.772 1.00 92.38 171 ILE A C 1
ATOM 1356 O O . ILE A 1 171 ? -11.387 2.474 15.875 1.00 92.38 171 ILE A O 1
ATOM 1360 N N . ARG A 1 172 ? -10.655 1.402 17.719 1.00 92.06 172 ARG A N 1
ATOM 1361 C CA . ARG A 1 172 ? -11.758 0.446 17.811 1.00 92.06 172 ARG A CA 1
ATOM 1362 C C . ARG A 1 172 ? -13.113 1.151 17.902 1.00 92.06 172 ARG A C 1
ATOM 1364 O O . ARG A 1 172 ? -14.036 0.795 17.174 1.00 92.06 172 ARG A O 1
ATOM 1371 N N . LEU A 1 173 ? -13.226 2.190 18.733 1.00 92.38 173 LEU A N 1
ATOM 1372 C CA . LEU A 1 173 ? -14.459 2.967 18.862 1.00 92.38 173 LEU A CA 1
ATOM 1373 C C . LEU A 1 173 ? -14.857 3.632 17.538 1.00 92.38 173 LEU A C 1
ATOM 1375 O O . LEU A 1 173 ? -16.023 3.579 17.162 1.00 92.38 173 LEU A O 1
ATOM 1379 N N . LYS A 1 174 ? -13.900 4.193 16.790 1.00 93.50 174 LYS A N 1
ATOM 1380 C CA . LYS A 1 174 ? -14.174 4.785 15.469 1.00 93.50 174 LYS A CA 1
ATOM 1381 C C . LYS A 1 174 ? -14.704 3.764 14.466 1.00 93.50 174 LYS A C 1
ATOM 1383 O O . LYS A 1 174 ? -15.593 4.084 13.676 1.00 93.50 174 LYS A O 1
ATOM 1388 N N . ILE A 1 175 ? -14.167 2.545 14.480 1.00 91.56 175 ILE A N 1
ATOM 1389 C CA . ILE A 1 175 ? -14.657 1.451 13.631 1.00 91.56 175 ILE A CA 1
ATOM 1390 C C . ILE A 1 175 ? -16.085 1.077 14.031 1.00 91.56 175 ILE A C 1
ATOM 1392 O O . ILE A 1 175 ? -16.955 0.989 13.166 1.00 91.56 175 ILE A O 1
ATOM 1396 N N . PHE A 1 176 ? -16.344 0.944 15.333 1.00 89.62 176 PHE A N 1
ATOM 1397 C CA . PHE A 1 176 ? -17.673 0.648 15.859 1.00 89.62 176 PHE A CA 1
ATOM 1398 C C . PHE A 1 176 ? -18.706 1.721 15.478 1.00 89.62 176 PHE A C 1
ATOM 1400 O O . PHE A 1 176 ? -19.764 1.391 14.948 1.00 89.62 176 PHE A O 1
ATOM 1407 N N . GLU A 1 177 ? -18.386 3.007 15.658 1.00 90.44 177 GLU A N 1
ATOM 1408 C CA . GLU A 1 177 ? -19.247 4.127 15.247 1.00 90.44 177 GLU A CA 1
ATOM 1409 C C . GLU A 1 177 ? -19.530 4.090 13.738 1.00 90.44 177 GLU A C 1
ATOM 1411 O O . GLU A 1 177 ? -20.672 4.247 13.306 1.00 90.44 177 GLU A O 1
ATOM 1416 N N . THR A 1 178 ? -18.506 3.798 12.932 1.00 88.94 178 THR A N 1
ATOM 1417 C CA . THR A 1 178 ? -18.635 3.671 11.474 1.00 88.94 178 THR A CA 1
ATOM 1418 C C . THR A 1 178 ? -19.602 2.541 11.083 1.00 88.94 178 THR A C 1
ATOM 1420 O O . THR A 1 178 ? -20.413 2.709 10.169 1.00 88.94 178 THR A O 1
ATOM 1423 N N . LEU A 1 179 ? -19.549 1.401 11.782 1.00 87.25 179 LEU A N 1
ATOM 1424 C CA . LEU A 1 179 ? -20.443 0.252 11.586 1.00 87.25 179 LEU A CA 1
ATOM 1425 C C . LEU A 1 179 ? -21.883 0.531 12.063 1.00 87.25 179 LEU A C 1
ATOM 1427 O O . LEU A 1 179 ? -22.848 0.163 11.383 1.00 87.25 179 LEU A O 1
ATOM 1431 N N . GLU A 1 180 ? -22.060 1.215 13.198 1.00 8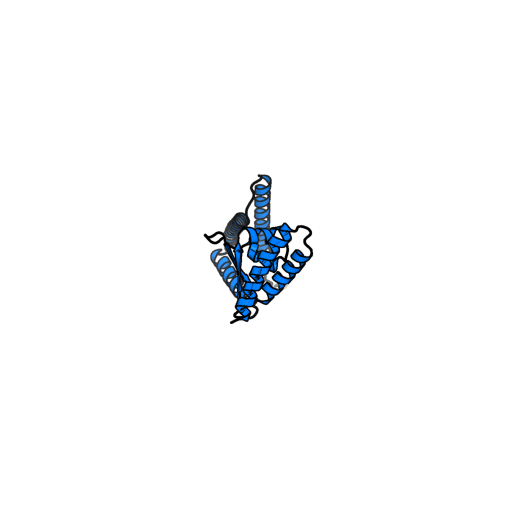6.38 180 GLU A N 1
ATOM 1432 C CA . GLU A 1 180 ? -23.388 1.595 13.702 1.00 86.38 180 GLU A CA 1
ATOM 1433 C C . GLU A 1 180 ? -24.084 2.614 12.790 1.00 86.38 180 GLU A C 1
ATOM 1435 O O . GLU A 1 180 ? -25.279 2.481 12.505 1.00 86.38 180 GLU A O 1
ATOM 1440 N N . GLU A 1 181 ? -23.352 3.607 12.277 1.00 84.38 181 GLU A N 1
ATOM 1441 C CA . GLU A 1 181 ? -23.883 4.595 11.330 1.00 84.38 181 GLU A CA 1
ATOM 1442 C C . GLU A 1 181 ? -24.398 3.966 10.028 1.00 84.38 181 GLU A C 1
ATOM 1444 O O . GLU A 1 181 ? -25.279 4.530 9.364 1.00 84.38 181 GLU A O 1
ATOM 1449 N N . HIS A 1 182 ? -23.850 2.810 9.645 1.00 80.50 182 HIS A N 1
ATOM 1450 C CA . HIS A 1 182 ? -24.345 2.015 8.525 1.00 80.50 182 HIS A CA 1
ATOM 1451 C C . HIS A 1 182 ? -25.614 1.245 8.884 1.00 80.50 182 HIS A C 1
ATOM 1453 O O . HIS A 1 182 ? -26.586 1.306 8.138 1.00 80.50 182 HIS A O 1
ATOM 1459 N N . SER A 1 183 ? -25.636 0.601 10.052 1.00 74.38 183 SER A N 1
ATOM 1460 C CA . SER A 1 183 ? -26.765 -0.219 10.518 1.00 74.38 183 SER A CA 1
ATOM 1461 C C . SER A 1 183 ? -28.036 0.587 10.833 1.00 74.38 183 SER A C 1
ATOM 1463 O O . SER A 1 183 ? -29.129 0.025 10.900 1.00 74.38 183 SER A O 1
ATOM 1465 N N . SER A 1 184 ? -27.905 1.901 11.042 1.00 65.75 184 SER A N 1
ATOM 1466 C CA . SER A 1 184 ? -29.009 2.816 11.374 1.00 65.75 184 SER A CA 1
ATOM 1467 C C . SER A 1 184 ? -29.695 3.456 10.147 1.00 65.75 184 SER A C 1
ATOM 1469 O O . SER A 1 184 ? -30.653 4.218 10.308 1.00 65.75 184 SER A O 1
ATOM 1471 N N . LYS A 1 185 ? -29.217 3.179 8.923 1.00 56.25 185 LYS A N 1
ATOM 1472 C CA . LYS A 1 185 ? -29.772 3.687 7.649 1.00 56.25 185 LYS A CA 1
ATOM 1473 C C . LYS A 1 185 ? -30.671 2.668 6.954 1.00 56.25 185 LYS A C 1
ATOM 1475 O O . LYS A 1 185 ? -31.670 3.127 6.351 1.00 56.25 185 LYS A O 1
#

Foldseek 3Di:
DDDDDDDDDDDPPPDDPPPPPVLVVLVVVLVVVLVVVVVVCVVVVNDQDPVNSVVSSLVSVCVSCVVSVHDSVVVVVVVVVCVVVCCVVPPPPPDVDWFKQKDAPVLLCLCVVVVQDDCVLNVQSVPFDADPVRMTIGTDGLVSLVRSLVSLVVCLVVDPDPVSSVSSVVSSVSSVVRNVVRVVD